Protein AF-A0A2E6EMQ5-F1 (afdb_monomer_lite)

Foldseek 3Di:
DDALDPLADRVLLVQLLVCLQVVHAPVSLLVQLPPDVNSVSSNQSSLVDPSNLVRLVVLCVVVVHDSPDGSSVSSCVVNVVVVVVPPPQEADQDFQWDQDPPPRDGGHGDPDSDHDQAHLEQRKGFPQDDNHHPPSNDPQRAIWHWADWDDDPNWIKTWTAGPRPRDIDIDTDDPSRPDDSVNSPPVDDDD

Structure (mmCIF, N/CA/C/O backbone):
data_AF-A0A2E6EMQ5-F1
#
_entry.id   AF-A0A2E6EMQ5-F1
#
loop_
_atom_site.group_PDB
_atom_site.id
_atom_site.type_symbol
_atom_site.label_atom_id
_atom_site.label_alt_id
_atom_site.label_comp_id
_atom_site.label_asym_id
_atom_site.label_entity_id
_atom_site.label_seq_id
_atom_site.pdbx_PDB_ins_code
_atom_site.Cartn_x
_atom_site.Cartn_y
_atom_site.Cartn_z
_atom_site.occupancy
_atom_site.B_iso_or_equiv
_atom_site.auth_seq_id
_atom_site.auth_comp_id
_atom_site.auth_asym_id
_atom_site.auth_atom_id
_atom_site.pdbx_PDB_model_num
ATOM 1 N N . MET A 1 1 ? -13.736 10.103 37.008 1.00 53.88 1 MET A N 1
ATOM 2 C CA . MET A 1 1 ? -13.686 9.095 35.928 1.00 53.88 1 MET A CA 1
ATOM 3 C C . MET A 1 1 ? -12.462 9.372 35.078 1.00 53.88 1 MET A C 1
ATOM 5 O O . MET A 1 1 ? -12.273 10.517 34.684 1.00 53.88 1 MET A O 1
ATOM 9 N N . SER A 1 2 ? -11.605 8.376 34.862 1.00 61.91 2 SER A N 1
ATOM 10 C CA . SER A 1 2 ? -10.441 8.512 33.983 1.00 61.91 2 SER A CA 1
ATOM 11 C C . SER A 1 2 ? -10.922 8.826 32.564 1.00 61.91 2 SER A C 1
ATOM 13 O O . SER A 1 2 ? -11.787 8.126 32.044 1.00 61.91 2 SER A O 1
ATOM 15 N N . GLY A 1 3 ? -10.422 9.909 31.965 1.00 72.12 3 GLY A N 1
ATOM 16 C CA . GLY A 1 3 ? -10.746 10.272 30.583 1.00 72.12 3 GLY A CA 1
ATOM 17 C C . GLY A 1 3 ? -10.234 9.235 29.569 1.00 72.12 3 GLY A C 1
ATOM 18 O O . GLY A 1 3 ? -9.524 8.301 29.944 1.00 72.12 3 GLY A O 1
ATOM 19 N N . PRO A 1 4 ? -10.513 9.416 28.269 1.00 81.38 4 PRO A N 1
ATOM 20 C CA . PRO A 1 4 ? -10.311 8.391 27.236 1.00 81.38 4 PRO A CA 1
ATOM 21 C C . PRO A 1 4 ? -8.846 8.034 26.910 1.00 81.38 4 PRO A C 1
ATOM 23 O O . PRO A 1 4 ? -8.584 7.246 26.003 1.00 81.38 4 PRO A O 1
ATOM 26 N N . GLY A 1 5 ? -7.874 8.603 27.627 1.00 83.00 5 GLY A N 1
ATOM 27 C CA . GLY A 1 5 ? -6.448 8.399 27.382 1.00 83.00 5 GLY A CA 1
ATOM 28 C C . GLY A 1 5 ? -5.912 9.170 26.168 1.00 83.00 5 GLY A C 1
ATOM 29 O O . GLY A 1 5 ? -6.617 9.921 25.493 1.00 83.00 5 GLY A O 1
ATOM 30 N N . LYS A 1 6 ? -4.609 9.023 25.895 1.00 81.81 6 LYS A N 1
ATOM 31 C CA . LYS A 1 6 ? -3.931 9.759 24.815 1.00 81.81 6 LYS A CA 1
ATOM 32 C C . LYS A 1 6 ? -4.369 9.272 23.427 1.00 81.81 6 LYS A C 1
ATOM 34 O O . LYS A 1 6 ? -4.248 8.094 23.093 1.00 81.81 6 LYS A O 1
ATOM 39 N N . GLY A 1 7 ? -4.769 10.216 22.573 1.00 83.69 7 GLY A N 1
ATOM 40 C CA . GLY A 1 7 ? -5.082 9.965 21.160 1.00 83.69 7 GLY A CA 1
ATOM 41 C C . GLY A 1 7 ? -6.460 9.348 20.904 1.00 83.69 7 GLY A C 1
ATOM 42 O O . GLY A 1 7 ? -6.685 8.824 19.814 1.00 83.69 7 GLY A O 1
ATOM 43 N N . ALA A 1 8 ? -7.346 9.385 21.896 1.00 90.44 8 ALA A N 1
ATOM 44 C CA . ALA A 1 8 ? -8.758 9.069 21.755 1.00 90.44 8 ALA A CA 1
ATOM 45 C C . ALA A 1 8 ? -9.577 10.360 21.590 1.00 90.44 8 ALA A C 1
ATOM 47 O O . ALA A 1 8 ? -9.211 11.399 22.138 1.00 90.44 8 ALA A O 1
ATOM 48 N N . ASP A 1 9 ? -10.663 10.297 20.820 1.00 93.81 9 ASP A N 1
ATOM 49 C CA . ASP A 1 9 ? -11.567 11.432 20.602 1.00 93.81 9 ASP A CA 1
ATOM 50 C C . ASP A 1 9 ? -12.492 11.634 21.823 1.00 93.81 9 ASP A C 1
ATOM 52 O O . ASP A 1 9 ? -13.312 10.755 22.111 1.00 93.81 9 ASP A O 1
ATOM 56 N N . PRO A 1 10 ? -12.410 12.775 22.540 1.00 93.69 10 PRO A N 1
ATOM 57 C CA . PRO A 1 10 ? -13.256 13.036 23.702 1.00 93.69 10 PRO A CA 1
ATOM 58 C C . PRO A 1 10 ? -14.755 13.025 23.395 1.00 93.69 10 PRO A C 1
ATOM 60 O O . PRO A 1 10 ? -15.534 12.550 24.218 1.00 93.69 10 PRO A O 1
ATOM 63 N N . LYS A 1 11 ? -15.176 13.504 22.216 1.00 94.12 11 LYS A N 1
ATOM 64 C CA . LYS A 1 11 ? -16.599 13.532 21.841 1.00 94.12 11 LYS A CA 1
ATOM 65 C C . LYS A 1 11 ? -17.127 12.120 21.619 1.00 94.12 11 LYS A C 1
ATOM 67 O O . LYS A 1 11 ? -18.192 11.775 22.125 1.00 94.12 11 LYS A O 1
ATOM 72 N N . ALA A 1 12 ? -16.355 11.294 20.913 1.00 94.06 12 ALA A N 1
ATOM 73 C CA . ALA A 1 12 ? -16.700 9.893 20.691 1.00 94.06 12 ALA A CA 1
ATOM 74 C C . ALA A 1 12 ? -16.731 9.091 22.003 1.00 94.06 12 ALA A C 1
ATOM 76 O O . ALA A 1 12 ? -17.558 8.195 22.151 1.00 94.06 12 ALA A O 1
ATOM 77 N N . PHE A 1 13 ? -15.870 9.428 22.969 1.00 95.81 13 PHE A N 1
ATOM 78 C CA . PHE A 1 13 ? -15.860 8.780 24.282 1.00 95.81 13 PHE A CA 1
ATOM 79 C C . PHE A 1 13 ? -17.135 9.080 25.066 1.00 95.81 13 PHE A C 1
ATOM 81 O O . PHE A 1 13 ? -17.783 8.153 25.543 1.00 95.81 13 PHE A O 1
ATOM 88 N N . THR A 1 14 ? -17.528 10.355 25.147 1.00 95.94 14 THR A N 1
ATOM 89 C CA . THR A 1 14 ? -18.778 10.754 25.808 1.00 95.94 14 THR A CA 1
ATOM 90 C C . THR A 1 14 ? -19.989 10.104 25.143 1.00 95.94 14 THR A C 1
ATOM 92 O O . THR A 1 14 ? -20.837 9.551 25.833 1.00 95.94 14 THR A O 1
ATOM 95 N N . ALA A 1 15 ? -20.045 10.094 23.807 1.00 95.81 15 ALA A N 1
ATOM 96 C CA . ALA A 1 15 ? -21.125 9.431 23.079 1.00 95.81 15 ALA A CA 1
ATOM 97 C C . ALA A 1 15 ? -21.196 7.923 23.382 1.00 95.81 15 ALA A C 1
ATOM 99 O O . ALA A 1 15 ? -22.283 7.385 23.574 1.00 95.81 15 ALA A O 1
ATOM 100 N N . ALA A 1 16 ? -20.046 7.246 23.469 1.00 95.75 16 ALA A N 1
ATOM 101 C CA . ALA A 1 16 ? -19.990 5.823 23.792 1.00 95.75 16 ALA A CA 1
ATOM 102 C C . ALA A 1 16 ? -20.398 5.527 25.244 1.00 95.75 16 ALA A C 1
ATOM 104 O O . ALA A 1 16 ? -21.069 4.528 25.486 1.00 95.75 16 ALA A O 1
ATOM 105 N N . LEU A 1 17 ? -20.035 6.388 26.202 1.00 95.69 17 LEU A N 1
ATOM 106 C CA . LEU A 1 17 ? -20.491 6.261 27.589 1.00 95.69 17 LEU A CA 1
ATOM 107 C C . LEU A 1 17 ? -22.006 6.421 27.708 1.00 95.69 17 LEU A C 1
ATOM 109 O O . LEU A 1 17 ? -22.639 5.590 28.351 1.00 95.69 17 LEU A O 1
ATOM 113 N N . ASN A 1 18 ? -22.581 7.433 27.056 1.00 95.81 18 ASN A N 1
ATOM 114 C CA . ASN A 1 18 ? -24.027 7.647 27.069 1.00 95.81 18 ASN A CA 1
ATOM 115 C C . ASN A 1 18 ? -24.759 6.443 26.463 1.00 95.81 18 ASN A C 1
ATOM 117 O O . ASN A 1 18 ? -25.673 5.910 27.079 1.00 95.81 18 ASN A O 1
ATOM 121 N N . ALA A 1 19 ? -24.287 5.943 25.316 1.00 95.00 19 ALA A N 1
ATOM 122 C CA . ALA A 1 19 ? -24.847 4.752 24.683 1.00 95.00 19 ALA A CA 1
ATOM 123 C C . ALA A 1 19 ? -24.827 3.528 25.619 1.00 95.00 19 ALA A C 1
ATOM 125 O O . ALA A 1 19 ? -25.816 2.807 25.715 1.00 95.00 19 ALA A O 1
ATOM 126 N N . LEU A 1 20 ? -23.727 3.314 26.348 1.00 94.56 20 LEU A N 1
ATOM 127 C CA . LEU A 1 20 ? -23.611 2.236 27.336 1.00 94.56 20 LEU A CA 1
ATOM 128 C C . LEU A 1 20 ? -24.571 2.415 28.520 1.00 94.56 20 LEU A C 1
ATOM 130 O O . LEU A 1 20 ? -25.208 1.454 28.942 1.00 94.56 20 LEU A O 1
ATOM 134 N N . GLN A 1 21 ? -24.694 3.635 29.044 1.00 93.44 21 GLN A N 1
ATOM 135 C CA . GLN A 1 21 ? -25.594 3.958 30.157 1.00 93.44 21 GLN A CA 1
ATOM 136 C C . GLN A 1 21 ? -27.072 3.813 29.777 1.00 93.44 21 GLN A C 1
ATOM 138 O O . GLN A 1 21 ? -27.881 3.401 30.602 1.00 93.44 21 GLN A O 1
ATOM 143 N N . GLU A 1 22 ? -27.411 4.110 28.524 1.00 93.94 22 GLU A N 1
ATOM 144 C CA . GLU A 1 22 ? -28.744 3.927 27.943 1.00 93.94 22 GLU A CA 1
ATOM 145 C C . GLU A 1 22 ? -29.036 2.465 27.553 1.00 93.94 22 GLU A C 1
ATOM 147 O O . GLU A 1 22 ? -30.120 2.165 27.056 1.00 93.94 22 GLU A O 1
ATOM 152 N N . GLY A 1 23 ? -28.086 1.543 27.754 1.00 88.25 23 GLY A N 1
ATOM 153 C CA . GLY A 1 23 ? -28.251 0.129 27.414 1.00 88.25 23 GLY A CA 1
ATOM 154 C C . GLY A 1 23 ? -28.257 -0.153 25.909 1.00 88.25 23 GLY A C 1
ATOM 155 O O . GLY A 1 23 ? -28.778 -1.181 25.475 1.00 88.25 23 GLY A O 1
ATOM 156 N N . GLN A 1 24 ? -27.690 0.740 25.093 1.00 89.25 24 GLN A N 1
ATOM 157 C CA . GLN A 1 24 ? -27.562 0.510 23.658 1.00 89.25 24 GLN A CA 1
ATOM 158 C C . GLN A 1 24 ? -26.615 -0.667 23.375 1.00 89.25 24 GLN A C 1
ATOM 160 O O . GLN A 1 24 ? -25.592 -0.859 24.035 1.00 89.25 24 GLN A O 1
ATOM 165 N N . GLY A 1 25 ? -26.961 -1.463 22.363 1.00 86.75 25 GLY A N 1
ATOM 166 C CA . GLY A 1 25 ? -26.233 -2.681 22.017 1.00 86.75 25 GLY A CA 1
ATOM 167 C C . GLY A 1 25 ? -24.902 -2.454 21.287 1.00 86.75 25 GLY A C 1
ATOM 168 O O . GLY A 1 25 ? -24.504 -1.338 20.947 1.00 86.75 25 GLY A O 1
ATOM 169 N N . LEU A 1 26 ? -24.230 -3.568 20.979 1.00 87.81 26 LEU A N 1
ATOM 170 C CA . LEU A 1 26 ? -22.932 -3.607 20.295 1.00 87.81 26 LEU A CA 1
ATOM 171 C C . LEU A 1 26 ? -22.915 -2.827 18.970 1.00 87.81 26 LEU A C 1
ATOM 173 O O . LEU A 1 26 ? -21.921 -2.176 18.660 1.00 87.81 26 LEU A O 1
ATOM 177 N N . GLU A 1 27 ? -23.997 -2.867 18.193 1.00 90.06 27 GLU A N 1
ATOM 178 C CA . GLU A 1 27 ? -24.065 -2.202 16.888 1.00 90.06 27 GLU A CA 1
ATOM 179 C C . GLU A 1 27 ? -23.912 -0.676 16.991 1.00 90.06 27 GLU A C 1
ATOM 181 O O . GLU A 1 27 ? -23.134 -0.085 16.235 1.00 90.06 27 GLU A O 1
ATOM 186 N N . SER A 1 28 ? -24.560 -0.041 17.974 1.00 91.75 28 SER A N 1
ATOM 187 C CA . SER A 1 28 ? -24.404 1.394 18.240 1.00 91.75 28 SER A CA 1
ATOM 188 C C . SER A 1 28 ? -22.950 1.749 18.550 1.00 91.75 28 SER A C 1
ATOM 190 O O . SER A 1 28 ? -22.402 2.700 17.985 1.00 91.75 28 SER A O 1
ATOM 192 N N . LEU A 1 29 ? -22.274 0.940 19.372 1.00 92.56 29 LEU A N 1
ATOM 193 C CA . LEU A 1 29 ? -20.854 1.146 19.665 1.00 92.56 29 LEU A CA 1
ATOM 194 C C . LEU A 1 29 ? -19.962 0.921 18.445 1.00 92.56 29 LEU A C 1
ATOM 196 O O . LEU A 1 29 ? -19.015 1.678 18.227 1.00 92.56 29 LEU A O 1
ATOM 200 N N . LEU A 1 30 ? -20.259 -0.083 17.619 1.00 91.19 30 LEU A N 1
ATOM 201 C CA . LEU A 1 30 ? -19.528 -0.314 16.377 1.00 91.19 30 LEU A CA 1
ATOM 202 C C . LEU A 1 30 ? -19.648 0.887 15.434 1.00 91.19 30 LEU A C 1
ATOM 204 O O . LEU A 1 30 ? -18.650 1.268 14.823 1.00 91.19 30 LEU A O 1
ATOM 208 N N . ASN A 1 31 ? -20.820 1.519 15.353 1.00 92.44 31 ASN A N 1
ATOM 209 C CA . ASN A 1 31 ? -21.016 2.736 14.567 1.00 92.44 31 ASN A CA 1
ATOM 210 C C . ASN A 1 31 ? -20.199 3.915 15.112 1.00 92.44 31 ASN A C 1
ATOM 212 O O . ASN A 1 31 ? -19.540 4.600 14.329 1.00 92.44 31 ASN A O 1
ATOM 216 N N . LEU A 1 32 ? -20.135 4.093 16.434 1.00 93.25 32 LEU A N 1
ATOM 217 C CA . LEU A 1 32 ? -19.287 5.113 17.067 1.00 93.25 32 LEU A CA 1
ATOM 218 C C . LEU A 1 32 ? -17.783 4.861 16.847 1.00 93.25 32 LEU A C 1
ATOM 220 O O . LEU A 1 32 ? -17.014 5.806 16.691 1.00 93.25 32 LEU A O 1
ATOM 224 N N . ALA A 1 33 ? -17.353 3.600 16.765 1.00 92.19 33 ALA A N 1
ATOM 225 C CA . ALA A 1 33 ? -15.949 3.222 16.576 1.00 92.19 33 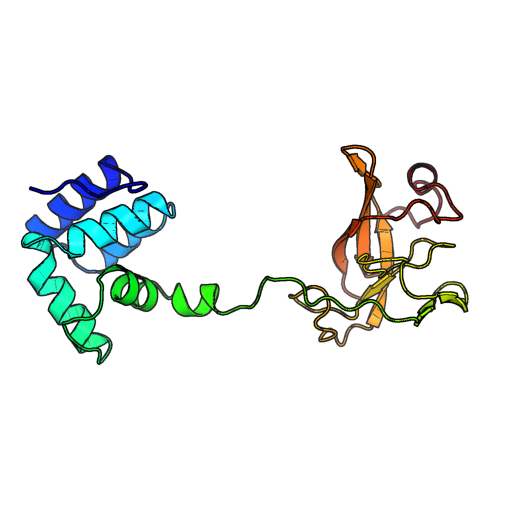ALA A CA 1
ATOM 226 C C . ALA A 1 33 ? -15.459 3.285 15.111 1.00 92.19 33 ALA A C 1
ATOM 228 O O . ALA A 1 33 ? -14.253 3.163 14.838 1.00 92.19 33 ALA A O 1
ATOM 229 N N . ARG A 1 34 ? -16.375 3.419 14.141 1.00 89.25 34 ARG A N 1
ATOM 230 C CA . ARG A 1 34 ? -16.076 3.360 12.699 1.00 89.25 34 ARG A CA 1
ATOM 231 C C . ARG A 1 34 ? -15.294 4.559 12.143 1.00 89.25 34 ARG A C 1
ATOM 233 O O . ARG A 1 34 ? -14.320 4.295 11.436 1.00 89.25 34 ARG A O 1
ATOM 240 N N . PRO A 1 35 ? -15.636 5.826 12.441 1.00 90.38 35 PRO A N 1
ATOM 241 C CA . PRO A 1 35 ? -15.156 6.973 11.665 1.00 90.38 35 PRO A CA 1
ATOM 242 C C . PRO A 1 35 ? -13.637 7.166 11.643 1.00 90.38 35 PRO A C 1
ATOM 244 O O . PRO A 1 35 ? -13.092 7.666 10.664 1.00 90.38 35 PRO A O 1
ATOM 247 N N . SER A 1 36 ? -12.928 6.797 12.714 1.00 90.25 36 SER A N 1
ATOM 248 C CA . SER A 1 36 ? -11.478 7.000 12.795 1.00 90.25 36 SER A CA 1
ATOM 249 C C . SER A 1 36 ? -10.801 6.093 13.824 1.00 90.25 36 SER A C 1
ATOM 251 O O . SER A 1 36 ? -11.447 5.473 14.672 1.00 90.25 36 SER A O 1
ATOM 253 N N . LYS A 1 37 ? -9.461 6.052 13.796 1.00 90.25 37 LYS A N 1
ATOM 254 C CA . LYS A 1 37 ? -8.652 5.385 14.832 1.00 90.25 37 LYS A CA 1
ATOM 255 C C . LYS A 1 37 ? -8.832 6.029 16.214 1.00 90.25 37 LYS A C 1
ATOM 257 O O . LYS A 1 37 ? -8.792 5.318 17.214 1.00 90.25 37 LYS A O 1
ATOM 262 N N . ALA A 1 38 ? -9.033 7.347 16.273 1.00 92.56 38 ALA A N 1
ATOM 263 C CA . ALA A 1 38 ? -9.265 8.065 17.527 1.00 92.56 38 ALA A CA 1
ATOM 264 C C . ALA A 1 38 ? -10.653 7.756 18.110 1.00 92.56 38 ALA A C 1
ATOM 266 O O . ALA A 1 38 ? -10.764 7.532 19.314 1.00 92.56 38 ALA A O 1
ATOM 267 N N . ALA A 1 39 ? -11.678 7.654 17.257 1.00 93.62 39 ALA A N 1
ATOM 268 C CA . ALA A 1 39 ? -13.021 7.234 17.651 1.00 93.62 39 ALA A CA 1
ATOM 269 C C . ALA A 1 39 ? -13.029 5.776 18.139 1.00 93.62 39 ALA A C 1
ATOM 271 O O . ALA A 1 39 ? -13.561 5.483 19.202 1.00 93.62 39 ALA A O 1
ATOM 272 N N . PHE A 1 40 ? -12.325 4.877 17.441 1.00 94.25 40 PHE A N 1
ATOM 273 C CA . PHE A 1 40 ? -12.155 3.490 17.884 1.00 94.25 40 PHE A CA 1
ATOM 274 C C . PHE A 1 40 ? -11.543 3.387 19.288 1.00 94.25 40 PHE A C 1
ATOM 276 O O . PHE A 1 40 ? -12.047 2.648 20.131 1.00 94.25 40 PHE A O 1
ATOM 283 N N . ARG A 1 41 ? -10.462 4.135 19.549 1.00 94.38 41 ARG A N 1
ATOM 284 C CA . ARG A 1 41 ? -9.811 4.166 20.869 1.00 94.38 41 ARG A CA 1
ATOM 285 C C . ARG A 1 41 ? -10.731 4.719 21.948 1.00 94.38 41 ARG A C 1
ATOM 287 O O . ARG A 1 41 ? -10.750 4.188 23.050 1.00 94.38 41 ARG A O 1
ATOM 294 N N . ALA A 1 42 ? -11.507 5.747 21.619 1.00 96.06 42 ALA A N 1
ATOM 295 C CA . ALA A 1 42 ? -12.494 6.312 22.524 1.00 96.06 42 ALA A CA 1
ATOM 296 C C . ALA A 1 42 ? -13.589 5.298 22.889 1.00 96.06 42 ALA A C 1
ATOM 298 O O . ALA A 1 42 ? -13.845 5.085 24.069 1.00 96.06 42 ALA A O 1
ATOM 299 N N . THR A 1 43 ? -14.177 4.601 21.914 1.00 95.69 43 THR A N 1
ATOM 300 C CA . THR A 1 43 ? -15.178 3.558 22.185 1.00 95.69 43 THR A CA 1
ATOM 301 C C . THR A 1 43 ? -14.595 2.402 23.001 1.00 95.69 43 THR A C 1
ATOM 303 O O . THR A 1 43 ? -15.234 1.927 23.936 1.00 95.69 43 THR A O 1
ATOM 306 N N . ALA A 1 44 ? -13.365 1.974 22.699 1.00 95.19 44 ALA A N 1
ATOM 307 C CA . ALA A 1 44 ? -12.683 0.951 23.486 1.00 95.19 44 ALA A CA 1
ATOM 308 C C . ALA A 1 44 ? -12.439 1.408 24.934 1.00 95.19 44 ALA A C 1
ATOM 310 O O . ALA A 1 44 ? -12.688 0.643 25.857 1.00 95.19 44 ALA A O 1
ATOM 311 N N . ALA A 1 45 ? -12.024 2.659 25.150 1.00 95.69 45 ALA A N 1
ATOM 312 C CA . ALA A 1 45 ? -11.866 3.214 26.492 1.00 95.69 45 ALA A CA 1
ATOM 313 C C . ALA A 1 45 ? -13.204 3.296 27.249 1.00 95.69 45 ALA A C 1
ATOM 315 O O . ALA A 1 45 ? -13.241 3.049 28.451 1.00 95.69 45 ALA A O 1
ATOM 316 N N . ALA A 1 46 ? -14.310 3.607 26.566 1.00 95.50 46 ALA A N 1
ATOM 317 C CA . ALA A 1 46 ? -15.638 3.611 27.181 1.00 95.50 46 ALA A CA 1
ATOM 318 C C . ALA A 1 46 ? -16.076 2.195 27.602 1.00 95.50 46 ALA A C 1
ATOM 320 O O . ALA A 1 46 ? -16.629 2.025 28.687 1.00 95.50 46 ALA A O 1
ATOM 321 N N . LEU A 1 47 ? -15.756 1.170 26.806 1.00 94.69 47 LEU A N 1
ATOM 322 C CA . LEU A 1 47 ? -15.991 -0.241 27.149 1.00 94.69 47 LEU A CA 1
ATOM 323 C C . LEU A 1 47 ? -15.169 -0.735 28.353 1.00 94.69 47 LEU A C 1
ATOM 325 O O . LEU A 1 47 ? -15.569 -1.689 29.014 1.00 94.69 47 LEU A O 1
ATOM 329 N N . GLU A 1 48 ? -14.031 -0.104 28.647 1.00 94.38 48 GLU A N 1
ATOM 330 C CA . GLU A 1 48 ? -13.232 -0.377 29.853 1.00 94.38 48 GLU A CA 1
ATOM 331 C C . GLU A 1 48 ? -13.835 0.269 31.118 1.00 94.38 48 GLU A C 1
ATOM 333 O O . GLU A 1 48 ? -13.398 -0.024 32.230 1.00 94.38 48 GLU A O 1
ATOM 338 N N . SER A 1 49 ? -14.830 1.151 30.977 1.00 93.12 49 SER A N 1
ATOM 339 C CA . SER A 1 49 ? -15.499 1.790 32.114 1.00 93.12 49 SER A CA 1
ATOM 340 C C . SER A 1 49 ? -16.504 0.850 32.801 1.00 93.12 49 SER A C 1
ATOM 342 O O . SER A 1 49 ? -16.960 -0.118 32.189 1.00 93.12 49 SER A O 1
ATOM 344 N N . PRO A 1 50 ? -16.946 1.161 34.037 1.00 94.12 50 PRO A N 1
ATOM 345 C CA . PRO A 1 50 ? -18.013 0.409 34.700 1.00 94.12 50 PRO A CA 1
ATOM 346 C C . PRO A 1 50 ? -19.305 0.305 33.875 1.00 94.12 50 PRO A C 1
ATOM 348 O O . PRO A 1 50 ? -19.941 -0.743 33.887 1.00 94.12 50 PRO A O 1
ATOM 351 N N . ALA A 1 51 ? -19.656 1.343 33.103 1.00 93.06 51 ALA A N 1
ATOM 352 C CA . ALA A 1 51 ? -20.823 1.318 32.216 1.00 93.06 51 ALA A CA 1
ATOM 353 C C . ALA A 1 51 ? -20.680 0.286 31.079 1.00 93.06 51 ALA A C 1
ATOM 355 O O . ALA A 1 51 ? -21.672 -0.230 30.578 1.00 93.06 51 ALA A O 1
ATOM 356 N N . GLY A 1 52 ? -19.446 -0.038 30.681 1.00 92.56 52 GLY A N 1
ATOM 357 C CA . GLY A 1 52 ? -19.141 -1.008 29.630 1.00 92.56 52 GLY A CA 1
ATOM 358 C C . GLY A 1 52 ? -18.963 -2.447 30.107 1.00 92.56 52 GLY A C 1
ATOM 359 O O . GLY A 1 52 ? -18.895 -3.347 29.270 1.00 92.56 52 GLY A O 1
ATOM 360 N N . ALA A 1 53 ? -18.894 -2.686 31.421 1.00 92.62 53 ALA A N 1
ATOM 361 C CA . ALA A 1 53 ? -18.480 -3.970 31.986 1.00 92.62 53 ALA A CA 1
ATOM 362 C C . ALA A 1 53 ? -19.369 -5.140 31.534 1.00 92.62 53 ALA A C 1
ATOM 364 O O . ALA A 1 53 ? -18.853 -6.166 31.095 1.00 92.62 53 ALA A O 1
ATOM 365 N N . GLN A 1 54 ? -20.695 -4.968 31.567 1.00 92.69 54 GLN A N 1
ATOM 366 C CA . GLN A 1 54 ? -21.638 -6.011 31.155 1.00 92.69 54 GLN A CA 1
ATOM 367 C C . GLN A 1 54 ? -21.475 -6.371 29.674 1.00 92.69 54 GLN A C 1
ATOM 369 O O . GLN A 1 54 ? -21.323 -7.545 29.336 1.00 92.69 54 GLN A O 1
ATOM 374 N N . LEU A 1 55 ? -21.468 -5.367 28.791 1.00 92.12 55 LEU A N 1
ATOM 375 C CA . LEU A 1 55 ? -21.335 -5.587 27.351 1.00 92.12 55 LEU A CA 1
ATOM 376 C C . LEU A 1 55 ? -19.969 -6.182 26.996 1.00 92.12 55 LEU A C 1
ATOM 378 O O . LEU A 1 55 ? -19.868 -7.018 26.102 1.00 92.12 55 LEU A O 1
ATOM 382 N N . ARG A 1 56 ? -18.911 -5.793 27.711 1.00 94.38 56 ARG A N 1
ATOM 383 C CA . ARG A 1 56 ? -17.581 -6.377 27.538 1.00 94.38 56 ARG A CA 1
ATOM 384 C C . ARG A 1 56 ? -17.566 -7.867 27.874 1.00 94.38 56 ARG A C 1
ATOM 386 O O . ARG A 1 56 ? -17.017 -8.636 27.089 1.00 94.38 56 ARG A O 1
ATOM 393 N N . THR A 1 57 ? -18.153 -8.267 29.003 1.00 93.94 57 THR A N 1
ATOM 394 C CA . THR A 1 57 ? -18.256 -9.682 29.392 1.00 93.94 57 THR A CA 1
ATOM 395 C C . THR A 1 57 ? -19.054 -10.466 28.357 1.00 93.94 57 THR A C 1
ATOM 397 O O . THR A 1 57 ? -18.549 -11.452 27.828 1.00 93.94 57 THR A O 1
ATOM 400 N N . GLN A 1 58 ? -20.227 -9.956 27.962 1.00 93.00 58 GLN A N 1
ATOM 401 C CA . GLN A 1 58 ? -21.044 -10.559 26.903 1.00 93.00 58 GLN A CA 1
ATOM 402 C C . GLN A 1 58 ? -20.260 -10.731 25.596 1.00 93.00 58 GLN A C 1
ATOM 404 O O . GLN A 1 58 ? -20.355 -11.767 24.945 1.00 93.00 58 GLN A O 1
ATOM 409 N N . LEU A 1 59 ? -19.457 -9.734 25.215 1.00 92.31 59 LEU A N 1
ATOM 410 C CA . LEU A 1 59 ? -18.659 -9.783 23.996 1.00 92.31 59 LEU A CA 1
ATOM 411 C C . LEU A 1 59 ? -17.497 -10.782 24.092 1.00 92.31 59 LEU A C 1
ATOM 413 O O . LEU A 1 59 ? -17.182 -11.451 23.109 1.00 92.31 59 LEU A O 1
ATOM 417 N N . ALA A 1 60 ? -16.854 -10.890 25.256 1.00 94.44 60 ALA A N 1
ATOM 418 C CA . ALA A 1 60 ? -15.823 -11.894 25.500 1.00 94.44 60 ALA A CA 1
ATOM 419 C C . ALA A 1 60 ? -16.401 -13.314 25.417 1.00 94.44 60 ALA A C 1
ATOM 421 O O . ALA A 1 60 ? -15.809 -14.157 24.744 1.00 94.44 60 ALA A O 1
ATOM 422 N N . ASP A 1 61 ? -17.582 -13.543 25.997 1.00 94.12 61 ASP A N 1
ATOM 423 C CA . ASP A 1 61 ? -18.289 -14.826 25.934 1.00 94.12 61 ASP A CA 1
ATOM 424 C C . ASP A 1 61 ? -18.687 -15.184 24.497 1.00 94.12 61 ASP A C 1
ATOM 426 O O . ASP A 1 61 ? -18.388 -16.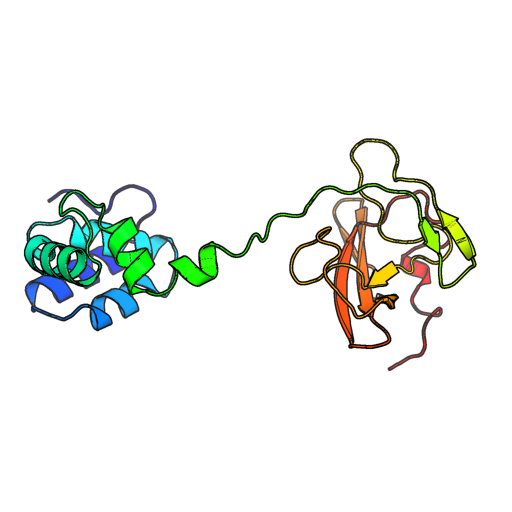280 24.022 1.00 94.12 61 ASP A O 1
ATOM 430 N N . GLN A 1 62 ? -19.288 -14.239 23.763 1.00 91.25 62 GLN A N 1
ATOM 431 C CA . GLN A 1 62 ? -19.665 -14.423 22.355 1.00 91.25 62 GLN A CA 1
ATOM 432 C C . GLN A 1 62 ? -18.469 -14.778 21.464 1.00 91.25 62 GLN A C 1
ATOM 434 O O . GLN A 1 62 ? -18.599 -15.579 20.540 1.00 91.25 62 GLN A O 1
ATOM 439 N N . LEU A 1 63 ? -17.302 -14.189 21.737 1.00 91.31 63 LEU A N 1
ATOM 440 C CA . LEU A 1 63 ? -16.063 -14.444 21.000 1.00 91.31 63 LEU A CA 1
ATOM 441 C C . LEU A 1 63 ? -15.255 -15.624 21.559 1.00 91.31 63 LEU A C 1
ATOM 443 O O . LEU A 1 63 ? -14.188 -15.914 21.018 1.00 91.31 63 LEU A O 1
ATOM 447 N N . GLN A 1 64 ? -15.734 -16.289 22.617 1.00 94.44 64 GLN A N 1
ATOM 448 C CA . GLN A 1 64 ? -15.045 -17.383 23.310 1.00 94.44 64 GLN A CA 1
ATOM 449 C C . GLN A 1 64 ? -13.626 -16.995 23.772 1.00 94.44 64 GLN A C 1
ATOM 451 O O . GLN A 1 64 ? -12.652 -17.723 23.577 1.00 94.44 64 GLN A O 1
ATOM 456 N N . LEU A 1 65 ? -13.489 -15.807 24.368 1.00 93.38 65 LEU A N 1
ATOM 457 C CA . LEU A 1 65 ? -12.227 -15.251 24.862 1.00 93.38 65 LEU A CA 1
ATOM 458 C C . LEU A 1 65 ? -12.262 -15.030 26.377 1.00 93.38 65 LEU A C 1
ATOM 460 O O . LEU A 1 65 ? -13.313 -14.843 26.978 1.00 93.38 65 LEU A O 1
ATOM 464 N N . SER A 1 66 ? -11.079 -14.971 26.996 1.00 94.69 66 SER A N 1
ATOM 465 C CA . SER A 1 66 ? -10.941 -14.610 28.414 1.00 94.69 66 SER A CA 1
ATOM 466 C C . SER A 1 66 ? -11.558 -13.239 28.718 1.00 94.69 66 SER A C 1
ATOM 468 O O . SER A 1 66 ? -11.339 -12.287 27.963 1.00 94.69 66 SER A O 1
ATOM 470 N N . HIS A 1 67 ? -12.214 -13.088 29.873 1.00 92.81 67 HIS A N 1
ATOM 471 C CA . HIS A 1 67 ? -12.744 -11.800 30.358 1.00 92.81 67 HIS A CA 1
ATOM 472 C C . HIS A 1 67 ? -11.649 -10.764 30.649 1.00 92.81 67 HIS A C 1
ATOM 474 O O . HIS A 1 67 ? -11.912 -9.564 30.651 1.00 92.81 67 HIS A O 1
ATOM 480 N N . SER A 1 68 ? -10.396 -11.205 30.806 1.00 92.31 68 SER A N 1
ATOM 481 C CA . SER A 1 68 ? -9.228 -10.316 30.888 1.00 92.31 68 SER A CA 1
ATOM 482 C C . SER A 1 68 ? -8.809 -9.715 29.537 1.00 92.31 68 SER A C 1
ATOM 484 O O . SER A 1 68 ? -7.912 -8.873 29.483 1.00 92.31 68 SER A O 1
ATOM 486 N N . THR A 1 69 ? -9.440 -10.120 28.429 1.00 93.94 69 THR A N 1
ATOM 487 C CA . THR A 1 69 ? -9.157 -9.577 27.094 1.00 93.94 69 THR A CA 1
ATOM 488 C C . THR A 1 69 ? -9.472 -8.084 27.041 1.00 93.94 69 THR A C 1
ATOM 490 O O . THR A 1 69 ? -10.527 -7.650 27.502 1.00 93.94 69 THR A O 1
ATOM 493 N N . SER A 1 70 ? -8.576 -7.284 26.454 1.00 94.38 70 SER A N 1
ATOM 494 C CA . SER A 1 70 ? -8.779 -5.837 26.323 1.00 94.38 70 SER A CA 1
ATOM 495 C C . SER A 1 70 ? -9.982 -5.491 25.442 1.00 94.38 70 SER A C 1
ATOM 497 O O . SER A 1 70 ? -10.228 -6.141 24.418 1.00 94.38 70 SER A O 1
ATOM 499 N N . ALA A 1 71 ? -10.692 -4.416 25.787 1.00 93.69 71 ALA A N 1
ATOM 500 C CA . ALA A 1 71 ? -11.819 -3.918 25.008 1.00 93.69 71 ALA A CA 1
ATOM 501 C C . ALA A 1 71 ? -11.419 -3.584 23.564 1.00 93.69 71 ALA A C 1
ATOM 503 O O . ALA A 1 71 ? -12.185 -3.842 22.640 1.00 93.69 71 ALA A O 1
ATOM 504 N N . GLU A 1 72 ? -10.192 -3.096 23.333 1.00 92.19 72 GLU A N 1
ATOM 505 C CA . GLU A 1 72 ? -9.677 -2.883 21.974 1.00 92.19 72 GLU A CA 1
ATOM 506 C C . GLU A 1 72 ? -9.646 -4.176 21.147 1.00 92.19 72 GLU A C 1
ATOM 508 O O . GLU A 1 72 ? -9.981 -4.155 19.961 1.00 92.19 72 GLU A O 1
ATOM 513 N N . LYS A 1 73 ? -9.223 -5.303 21.736 1.00 91.62 73 LYS A N 1
ATOM 514 C CA . LYS A 1 73 ? -9.150 -6.584 21.020 1.00 91.62 73 LYS A CA 1
ATOM 515 C C . LYS A 1 73 ? -10.549 -7.130 20.746 1.00 91.62 73 LYS A C 1
ATOM 517 O O . LYS A 1 73 ? -10.812 -7.532 19.613 1.00 91.62 73 LYS A O 1
ATOM 522 N N . LEU A 1 74 ? -11.438 -7.078 21.737 1.00 93.19 74 LEU A N 1
ATOM 523 C CA . LEU A 1 74 ? -12.835 -7.490 21.586 1.00 93.19 74 LEU A CA 1
ATOM 524 C C . LEU A 1 74 ? -13.537 -6.669 20.494 1.00 93.19 74 LEU A C 1
ATOM 526 O O . LEU A 1 74 ? -14.070 -7.233 19.542 1.00 93.19 74 LEU A O 1
ATOM 530 N N . LEU A 1 75 ? -13.435 -5.337 20.550 1.00 91.94 75 LEU A N 1
ATOM 531 C CA . LEU A 1 75 ? -14.040 -4.427 19.573 1.00 91.94 75 LEU A CA 1
ATOM 532 C C . LEU A 1 75 ? -13.462 -4.613 18.159 1.00 91.94 75 LEU A C 1
ATOM 534 O O . LEU A 1 75 ? -14.177 -4.499 17.162 1.00 91.94 75 LEU A O 1
ATOM 538 N N . ARG A 1 76 ? -12.164 -4.924 18.032 1.00 89.25 76 ARG A N 1
ATOM 539 C CA . ARG A 1 76 ? -11.528 -5.209 16.732 1.00 89.25 76 ARG A CA 1
ATOM 540 C C . ARG A 1 76 ? -12.065 -6.486 16.086 1.00 89.25 76 ARG A C 1
ATOM 542 O O . ARG A 1 76 ? -12.260 -6.499 14.872 1.00 89.25 76 ARG A O 1
ATOM 549 N N . LEU A 1 77 ? -12.288 -7.534 16.875 1.00 88.19 77 LEU A N 1
ATOM 550 C CA . LEU A 1 77 ? -12.873 -8.789 16.397 1.00 88.19 77 LEU A CA 1
ATOM 551 C C . LEU A 1 77 ? -14.352 -8.596 16.048 1.00 88.19 77 LEU A C 1
ATOM 553 O O . LEU A 1 77 ? -14.759 -8.911 14.935 1.00 88.19 77 LEU A O 1
ATOM 557 N N . ALA A 1 78 ? -15.109 -7.960 16.944 1.00 87.75 78 ALA A N 1
ATOM 558 C CA . ALA A 1 78 ? -16.527 -7.651 16.767 1.00 87.75 78 ALA A CA 1
ATOM 559 C C . ALA A 1 78 ? -16.818 -6.790 15.528 1.00 87.75 78 ALA A C 1
ATOM 561 O O . ALA A 1 78 ? -17.832 -6.956 14.863 1.00 87.75 78 ALA A O 1
ATOM 562 N N . SER A 1 79 ? -15.915 -5.863 15.197 1.00 82.81 79 SER A N 1
ATOM 563 C CA . SER A 1 79 ? -16.056 -4.984 14.029 1.00 82.81 79 SER A CA 1
ATOM 564 C C . SER A 1 79 ? -15.705 -5.647 12.694 1.00 82.81 79 SER A C 1
ATOM 566 O O . SER A 1 79 ? -15.734 -4.967 11.670 1.00 82.81 79 SER A O 1
ATOM 568 N N . GLY A 1 80 ? -15.274 -6.916 12.683 1.00 73.44 80 GLY A N 1
ATOM 569 C CA . GLY A 1 80 ? -14.707 -7.561 11.493 1.00 73.44 80 GLY A CA 1
ATOM 570 C C . GLY A 1 80 ? -13.381 -6.938 11.026 1.00 73.44 80 GLY A C 1
ATOM 571 O O . GLY A 1 80 ? -12.787 -7.388 10.046 1.00 73.44 80 GLY A O 1
ATOM 572 N N . ARG A 1 81 ? -12.856 -5.929 11.746 1.00 60.41 81 ARG A N 1
ATOM 573 C CA . ARG A 1 81 ? -11.586 -5.253 11.428 1.00 60.41 81 ARG A CA 1
ATOM 574 C C . ARG A 1 81 ? -10.377 -6.168 11.580 1.00 60.41 81 ARG A C 1
ATOM 576 O O . ARG A 1 81 ? -9.331 -5.851 11.025 1.00 60.41 81 ARG A O 1
ATOM 583 N N . ALA A 1 82 ? -10.491 -7.279 12.308 1.00 54.06 82 ALA A N 1
ATOM 584 C CA . ALA A 1 82 ? -9.427 -8.276 12.392 1.00 54.06 82 ALA A CA 1
ATOM 585 C C . ALA A 1 82 ? -9.090 -8.886 11.019 1.00 54.06 82 ALA A C 1
ATOM 587 O O . ALA A 1 82 ? -7.914 -9.027 10.704 1.00 54.06 82 ALA A O 1
ATOM 588 N N . VAL A 1 83 ? -10.090 -9.147 10.168 1.00 51.72 83 VAL A N 1
ATOM 589 C CA . VAL A 1 83 ? -9.867 -9.711 8.824 1.00 51.72 83 VAL A CA 1
ATOM 590 C C . VAL A 1 83 ? -9.195 -8.684 7.905 1.00 51.72 83 VAL A C 1
ATOM 592 O O . VAL A 1 83 ? -8.231 -9.005 7.218 1.00 51.72 83 VAL A O 1
ATOM 595 N N . ALA A 1 84 ? -9.625 -7.419 7.957 1.00 50.50 84 ALA A N 1
ATOM 596 C CA . ALA A 1 84 ? -9.028 -6.344 7.159 1.00 50.50 84 ALA A CA 1
ATOM 597 C C . ALA A 1 84 ? -7.603 -5.958 7.612 1.00 50.50 84 ALA A C 1
ATOM 599 O O . ALA A 1 84 ? -6.781 -5.560 6.792 1.00 50.50 84 ALA A O 1
ATOM 600 N N . ALA A 1 85 ? -7.292 -6.071 8.908 1.00 52.69 85 ALA A N 1
ATOM 601 C CA . ALA A 1 85 ? -5.979 -5.718 9.453 1.00 52.69 85 ALA A CA 1
ATOM 602 C C . ALA A 1 85 ? -4.896 -6.786 9.205 1.00 52.69 85 ALA A C 1
ATOM 604 O O . ALA A 1 85 ? -3.710 -6.471 9.311 1.00 52.69 85 ALA A O 1
ATOM 605 N N . GLN A 1 86 ? -5.280 -8.031 8.896 1.00 55.84 86 GLN A N 1
ATOM 606 C CA . GLN A 1 86 ? -4.344 -9.145 8.706 1.00 55.84 86 GLN A CA 1
ATOM 607 C C . GLN A 1 86 ? -3.758 -9.226 7.285 1.00 55.84 86 GLN A C 1
ATOM 609 O O . GLN A 1 86 ? -2.769 -9.932 7.078 1.00 55.84 86 GLN A O 1
ATOM 614 N N . ALA A 1 87 ? -4.324 -8.510 6.306 1.00 57.31 87 ALA A N 1
ATOM 615 C CA . ALA A 1 87 ? -3.735 -8.413 4.975 1.00 57.31 87 ALA A CA 1
ATOM 616 C C . ALA A 1 87 ? -2.393 -7.669 5.076 1.00 57.31 87 ALA A C 1
ATOM 618 O O . ALA A 1 87 ? -2.341 -6.494 5.447 1.00 57.31 87 ALA A O 1
ATOM 619 N N . ARG A 1 88 ? -1.280 -8.356 4.787 1.00 61.03 88 ARG A N 1
ATOM 620 C CA . ARG A 1 88 ? 0.053 -7.738 4.802 1.00 61.03 88 ARG A CA 1
ATOM 621 C C . ARG A 1 88 ? 0.098 -6.637 3.745 1.00 61.03 88 ARG A C 1
ATOM 623 O O . ARG A 1 88 ? 0.291 -6.929 2.584 1.00 61.03 88 ARG A O 1
ATOM 630 N N . SER A 1 89 ? -0.004 -5.372 4.132 1.00 70.00 89 SER A N 1
ATOM 631 C CA . SER A 1 89 ? 0.155 -4.251 3.191 1.00 70.00 89 SER A CA 1
ATOM 632 C C . SER A 1 89 ? 1.615 -3.827 2.996 1.00 70.00 89 SER A C 1
ATOM 634 O O . SER A 1 89 ? 1.913 -2.995 2.140 1.00 70.00 89 SER A O 1
ATOM 636 N N . ASN A 1 90 ? 2.533 -4.334 3.826 1.00 84.19 90 ASN A N 1
ATOM 637 C CA . ASN A 1 90 ? 3.933 -3.925 3.776 1.00 84.19 90 ASN A CA 1
ATOM 638 C C . ASN A 1 90 ? 4.642 -4.531 2.555 1.00 84.19 90 ASN A C 1
ATOM 640 O O . ASN A 1 90 ? 4.582 -5.750 2.385 1.00 84.19 90 ASN A O 1
ATOM 644 N N . PRO A 1 91 ? 5.373 -3.716 1.769 1.00 86.81 91 PRO A N 1
ATOM 645 C CA . PRO A 1 91 ? 6.192 -4.203 0.666 1.00 86.81 91 PRO A CA 1
ATOM 646 C C . PRO A 1 91 ? 7.175 -5.296 1.100 1.00 86.81 91 PRO A C 1
ATOM 648 O O . PRO A 1 91 ? 7.857 -5.164 2.119 1.00 86.81 91 PRO A O 1
ATOM 651 N N . ILE A 1 92 ? 7.289 -6.346 0.295 1.00 91.12 92 ILE A N 1
ATOM 652 C CA . ILE A 1 92 ? 8.317 -7.377 0.410 1.00 91.12 92 ILE A CA 1
ATOM 653 C C . ILE A 1 92 ? 9.521 -6.907 -0.409 1.00 91.12 92 ILE A C 1
ATOM 655 O O . ILE A 1 92 ? 9.433 -6.705 -1.620 1.00 91.12 92 ILE A O 1
ATOM 659 N N . ALA A 1 93 ? 10.657 -6.696 0.255 1.00 90.50 93 ALA A N 1
ATOM 660 C CA . ALA A 1 93 ? 11.862 -6.220 -0.410 1.00 90.50 93 ALA A CA 1
ATOM 661 C C . ALA A 1 93 ? 12.458 -7.312 -1.311 1.00 90.50 93 ALA A C 1
ATOM 663 O O . ALA A 1 93 ? 13.007 -8.295 -0.820 1.00 90.50 93 ALA A O 1
ATOM 664 N N . ARG A 1 94 ? 12.359 -7.127 -2.633 1.00 89.94 94 ARG A N 1
ATOM 665 C CA . ARG A 1 94 ? 12.957 -8.008 -3.647 1.00 89.94 94 ARG A CA 1
ATOM 666 C C . ARG A 1 94 ? 13.662 -7.188 -4.711 1.00 89.94 94 ARG A C 1
ATOM 668 O O . ARG A 1 94 ? 13.005 -6.486 -5.471 1.00 89.94 94 ARG A O 1
ATOM 675 N N . ASN A 1 95 ? 14.982 -7.293 -4.781 1.00 92.88 95 ASN A N 1
ATOM 676 C CA . ASN A 1 95 ? 15.788 -6.608 -5.784 1.00 92.88 95 ASN A CA 1
ATOM 677 C C . ASN A 1 95 ? 16.580 -7.644 -6.588 1.00 92.88 95 ASN A C 1
ATOM 679 O O . ASN A 1 95 ? 17.701 -7.998 -6.239 1.00 92.88 95 ASN A O 1
ATOM 683 N N . GLU A 1 96 ? 15.944 -8.166 -7.631 1.00 92.94 96 GLU A N 1
ATOM 684 C CA . GLU A 1 96 ? 16.438 -9.263 -8.469 1.00 92.94 96 GLU A CA 1
ATOM 685 C C . GLU A 1 96 ? 16.713 -8.740 -9.889 1.00 92.94 96 GLU A C 1
ATOM 687 O O . GLU A 1 96 ? 16.125 -7.740 -10.314 1.00 92.94 96 GLU A O 1
ATOM 692 N N . SER A 1 97 ? 17.595 -9.409 -10.634 1.00 95.12 97 SER A N 1
ATOM 693 C CA . SER A 1 97 ? 17.733 -9.166 -12.073 1.00 95.12 97 SER A CA 1
ATOM 694 C C . SER A 1 97 ? 16.535 -9.733 -12.837 1.00 95.12 97 SER A C 1
ATOM 696 O O . SER A 1 97 ? 15.878 -10.673 -12.390 1.00 95.12 97 SER A O 1
ATOM 698 N N . PHE A 1 98 ? 16.248 -9.174 -14.012 1.00 95.81 98 PHE A N 1
ATOM 699 C CA . PHE A 1 98 ? 15.215 -9.697 -14.906 1.00 95.81 98 PHE A CA 1
ATOM 700 C C . PHE A 1 98 ? 15.480 -9.316 -16.360 1.00 95.81 98 PHE A C 1
ATOM 702 O O . PHE A 1 98 ? 16.131 -8.315 -16.650 1.00 95.81 98 PHE A O 1
ATOM 709 N N . ASN A 1 99 ? 14.911 -10.080 -17.289 1.00 97.50 99 ASN A N 1
ATOM 710 C CA . ASN A 1 99 ? 14.903 -9.714 -18.701 1.00 97.50 99 ASN A CA 1
ATOM 711 C C . ASN A 1 99 ? 13.657 -8.880 -19.002 1.00 97.50 99 ASN A C 1
ATOM 713 O O . ASN A 1 99 ? 12.533 -9.285 -18.704 1.00 97.50 99 ASN A O 1
ATOM 717 N N . CYS A 1 100 ? 13.841 -7.696 -19.582 1.00 96.94 100 CYS A N 1
ATOM 718 C CA . CYS A 1 100 ? 12.720 -6.843 -19.950 1.00 96.94 100 CYS A CA 1
ATOM 719 C C . CYS A 1 100 ? 11.923 -7.475 -21.098 1.00 96.94 100 CYS A C 1
ATOM 721 O O . CYS A 1 100 ? 12.394 -7.497 -22.233 1.00 96.94 100 CYS A O 1
ATOM 723 N N . LEU A 1 101 ? 10.684 -7.899 -20.837 1.00 96.25 101 LEU A N 1
ATOM 724 C CA . LEU A 1 101 ? 9.822 -8.509 -21.861 1.00 96.25 101 LEU A CA 1
ATOM 725 C C . LEU A 1 101 ? 9.365 -7.537 -22.961 1.00 96.25 101 LEU A C 1
ATOM 727 O O . LEU A 1 101 ? 8.792 -7.969 -23.952 1.00 96.25 101 LEU A O 1
ATOM 731 N N . HIS A 1 102 ? 9.609 -6.232 -22.804 1.00 95.38 102 HIS A N 1
ATOM 732 C CA . HIS A 1 102 ? 9.304 -5.253 -23.845 1.00 95.38 102 HIS A CA 1
ATOM 733 C C . HIS A 1 102 ? 10.469 -5.026 -24.818 1.00 95.38 102 HIS A C 1
ATOM 735 O O . HIS A 1 102 ? 10.263 -5.005 -26.023 1.00 95.38 102 HIS A O 1
ATOM 741 N N . CYS A 1 103 ? 11.678 -4.760 -24.312 1.00 95.31 103 CYS A N 1
ATOM 742 C CA . CYS A 1 103 ? 12.821 -4.363 -25.151 1.00 95.31 103 CYS A CA 1
ATOM 743 C C . CYS A 1 103 ? 13.989 -5.357 -25.138 1.00 95.31 103 CYS A C 1
ATOM 745 O O . CYS A 1 103 ? 15.037 -5.057 -25.702 1.00 95.31 103 CYS A O 1
ATOM 747 N N . GLY A 1 104 ? 13.852 -6.486 -24.442 1.00 96.69 104 GLY A N 1
ATOM 748 C CA . GLY A 1 104 ? 14.864 -7.540 -24.365 1.00 96.69 104 GLY A CA 1
ATOM 749 C C . GLY A 1 104 ? 16.089 -7.221 -23.504 1.00 96.69 104 GLY A C 1
ATOM 750 O O . GLY A 1 104 ? 16.930 -8.093 -23.328 1.00 96.69 104 GLY A O 1
ATOM 751 N N . LEU A 1 105 ? 16.216 -6.007 -22.948 1.00 97.06 105 LEU A N 1
ATOM 752 C CA . LEU A 1 105 ? 17.376 -5.642 -22.126 1.00 97.06 105 LEU A CA 1
ATOM 753 C C . LEU A 1 105 ? 17.480 -6.556 -20.884 1.00 97.06 105 LEU A C 1
ATOM 755 O O . LEU A 1 105 ? 16.506 -6.612 -20.124 1.00 97.06 105 LEU A O 1
ATOM 759 N N . PRO A 1 106 ? 18.642 -7.185 -20.619 1.00 97.69 106 PRO A N 1
ATOM 760 C CA . PRO A 1 106 ? 18.945 -7.785 -19.324 1.00 97.69 106 PRO A CA 1
ATOM 761 C C . PRO A 1 106 ? 19.131 -6.677 -18.285 1.00 97.69 106 PRO A C 1
ATOM 763 O O . PRO A 1 106 ? 20.023 -5.835 -18.399 1.00 97.69 106 PRO A O 1
ATOM 766 N N . VAL A 1 107 ? 18.248 -6.631 -17.294 1.00 96.62 107 VAL A N 1
ATOM 767 C CA . VAL A 1 107 ? 18.201 -5.574 -16.286 1.00 96.62 107 VAL A CA 1
ATOM 768 C C . VAL A 1 107 ? 18.836 -6.083 -14.988 1.00 96.62 107 VAL A C 1
ATOM 770 O O . VAL A 1 107 ? 18.333 -7.051 -14.413 1.00 96.62 107 VAL A O 1
ATOM 773 N N . PRO A 1 108 ? 19.916 -5.449 -14.492 1.00 94.50 108 PRO A N 1
ATOM 774 C CA . PRO A 1 108 ? 20.513 -5.819 -13.215 1.00 94.50 108 PRO A CA 1
ATOM 775 C C . PRO A 1 108 ? 19.660 -5.323 -12.032 1.00 94.50 108 PRO A C 1
ATOM 777 O O . PRO A 1 108 ? 18.828 -4.417 -12.198 1.00 94.50 108 PRO A O 1
ATOM 780 N N . PRO A 1 109 ? 19.895 -5.845 -10.813 1.00 93.50 109 PRO A N 1
ATOM 781 C CA . PRO A 1 109 ? 19.301 -5.293 -9.601 1.00 93.50 109 PRO A CA 1
ATOM 782 C C . PRO A 1 109 ? 19.600 -3.791 -9.458 1.00 93.50 109 PRO A C 1
ATOM 784 O O . PRO A 1 109 ? 20.575 -3.265 -10.002 1.00 93.50 109 PRO A O 1
ATOM 787 N N . ALA A 1 110 ? 18.763 -3.064 -8.719 1.00 90.12 110 ALA A N 1
ATOM 788 C CA . ALA A 1 110 ? 19.072 -1.685 -8.348 1.00 90.12 110 ALA A CA 1
ATOM 789 C C . ALA A 1 110 ? 20.349 -1.622 -7.485 1.00 90.12 110 ALA A C 1
ATOM 791 O O . ALA A 1 110 ? 20.558 -2.515 -6.663 1.00 90.12 110 ALA A O 1
ATOM 792 N N . PRO A 1 111 ? 21.164 -0.559 -7.584 1.00 83.62 111 PRO A N 1
ATOM 793 C CA . PRO A 1 111 ? 22.291 -0.369 -6.677 1.00 83.62 111 PRO A CA 1
ATOM 794 C C . PRO A 1 111 ? 21.827 -0.060 -5.241 1.00 83.62 111 PRO A C 1
ATOM 796 O O . PRO A 1 111 ? 20.862 0.681 -5.025 1.00 83.62 111 PRO A O 1
ATOM 799 N N . GLY A 1 112 ? 22.558 -0.579 -4.250 1.00 86.00 112 GLY A N 1
ATOM 800 C CA . GLY A 1 112 ? 22.297 -0.348 -2.824 1.00 86.00 112 GLY A CA 1
ATOM 801 C C . GLY A 1 112 ? 21.010 -1.012 -2.318 1.00 86.00 112 GLY A C 1
ATOM 802 O O . GLY A 1 112 ? 20.632 -2.086 -2.767 1.00 86.00 112 GLY A O 1
ATOM 803 N N . SER A 1 113 ? 20.312 -0.358 -1.383 1.00 83.88 113 SER A N 1
ATOM 804 C CA . SER A 1 113 ? 19.056 -0.842 -0.774 1.00 83.88 113 SER A CA 1
ATOM 805 C C . SER A 1 113 ? 17.791 -0.528 -1.592 1.00 83.88 113 SER A C 1
ATOM 807 O O . SER A 1 113 ? 16.670 -0.577 -1.083 1.00 83.88 113 SER A O 1
ATOM 809 N N . LYS A 1 114 ? 17.959 -0.144 -2.860 1.00 88.88 114 LYS A N 1
ATOM 810 C CA . LYS A 1 114 ? 16.866 0.188 -3.781 1.00 88.88 114 LYS A CA 1
ATOM 811 C C . LYS A 1 114 ? 16.229 -1.094 -4.336 1.00 88.88 114 LYS A C 1
ATOM 813 O O . LYS A 1 114 ? 16.830 -2.160 -4.301 1.00 88.88 114 LYS A O 1
ATOM 818 N N . ILE A 1 115 ? 15.014 -0.983 -4.868 1.00 91.12 115 ILE A N 1
ATOM 819 C CA . ILE A 1 115 ? 14.261 -2.097 -5.457 1.00 91.12 115 ILE A CA 1
ATOM 820 C C . ILE A 1 115 ? 13.844 -1.701 -6.865 1.00 91.12 115 ILE A C 1
ATOM 822 O O . ILE A 1 115 ? 13.041 -0.784 -7.044 1.00 91.12 115 ILE A O 1
ATOM 826 N N . ARG A 1 116 ? 14.384 -2.389 -7.872 1.00 91.81 116 ARG A N 1
ATOM 827 C CA . ARG A 1 116 ? 14.022 -2.148 -9.269 1.00 91.81 116 ARG A CA 1
ATOM 828 C C . ARG A 1 116 ? 12.893 -3.071 -9.703 1.00 91.81 116 ARG A C 1
ATOM 830 O O . ARG A 1 116 ? 12.965 -4.279 -9.529 1.00 91.81 116 ARG A O 1
ATOM 837 N N . ASN A 1 117 ? 11.894 -2.483 -10.348 1.00 93.94 117 ASN A N 1
ATOM 838 C CA . ASN A 1 117 ? 10.797 -3.206 -10.992 1.00 93.94 117 ASN A CA 1
ATOM 839 C C . ASN A 1 117 ? 10.534 -2.758 -12.435 1.00 93.94 117 ASN A C 1
ATOM 841 O O . ASN A 1 117 ? 9.602 -3.234 -13.064 1.00 93.94 117 ASN A O 1
ATOM 845 N N . HIS A 1 118 ? 11.337 -1.839 -12.966 1.00 94.44 118 HIS A N 1
ATOM 846 C CA . HIS A 1 118 ? 11.189 -1.320 -14.318 1.00 94.44 118 HIS A CA 1
ATOM 847 C C . HIS A 1 118 ? 12.532 -1.329 -15.039 1.00 94.44 118 HIS A C 1
ATOM 849 O O . HIS A 1 118 ? 13.600 -1.186 -14.439 1.00 94.44 118 HIS A O 1
ATOM 855 N N . CYS A 1 119 ? 12.474 -1.507 -16.350 1.00 95.44 119 CYS A N 1
ATOM 856 C CA . CYS A 1 119 ? 13.644 -1.436 -17.205 1.00 95.44 119 CYS A CA 1
ATOM 857 C C . CYS A 1 119 ? 14.177 0.009 -17.255 1.00 95.44 119 CYS A C 1
ATOM 859 O O . CYS A 1 119 ? 13.399 0.902 -17.577 1.00 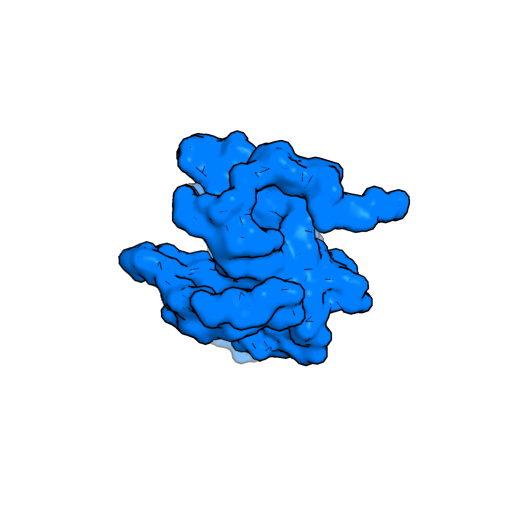95.44 119 CYS A O 1
ATOM 861 N N . PRO A 1 120 ? 15.476 0.280 -17.028 1.00 93.94 120 PRO A N 1
ATOM 862 C CA . PRO A 1 120 ? 16.011 1.642 -17.135 1.00 93.94 120 PRO A CA 1
ATOM 863 C C . PRO A 1 120 ? 15.953 2.188 -18.568 1.00 93.94 120 PRO A C 1
ATOM 865 O O . PRO A 1 120 ? 15.866 3.395 -18.764 1.00 93.94 120 PRO A O 1
ATOM 868 N N . ARG A 1 121 ? 15.956 1.310 -19.582 1.00 93.25 121 ARG A N 1
ATOM 869 C CA . ARG A 1 121 ? 15.903 1.716 -20.992 1.00 93.25 121 ARG A CA 1
ATOM 870 C C . ARG A 1 121 ? 14.522 2.162 -21.444 1.00 93.25 121 ARG A C 1
ATOM 872 O O . ARG A 1 121 ? 14.421 3.144 -22.154 1.00 93.25 121 ARG A O 1
ATOM 879 N N . CYS A 1 122 ? 13.472 1.418 -21.106 1.00 93.00 122 CYS A N 1
ATOM 880 C CA . CYS A 1 122 ? 12.125 1.689 -21.630 1.00 93.00 122 CYS A CA 1
ATOM 881 C C . CYS A 1 122 ? 11.088 2.008 -20.551 1.00 93.00 122 CYS A C 1
ATOM 883 O O . CYS A 1 122 ? 9.913 2.169 -20.866 1.00 93.00 122 CYS A O 1
ATOM 885 N N . LEU A 1 123 ? 11.506 2.042 -19.283 1.00 93.94 123 LEU A N 1
ATOM 886 C CA . LEU A 1 123 ? 10.705 2.329 -18.090 1.00 93.94 123 LEU A CA 1
ATOM 887 C C . LEU A 1 123 ? 9.516 1.390 -17.845 1.00 93.94 123 LEU A C 1
ATOM 889 O O . LEU A 1 123 ? 8.817 1.546 -16.847 1.00 93.94 123 LEU A O 1
ATOM 893 N N . ARG A 1 124 ? 9.306 0.379 -18.691 1.00 94.31 124 ARG A N 1
ATOM 894 C CA . ARG A 1 124 ? 8.239 -0.616 -18.551 1.00 94.31 124 ARG A CA 1
ATOM 895 C C . ARG A 1 124 ? 8.549 -1.626 -17.456 1.00 94.31 124 ARG A C 1
ATOM 897 O O . ARG A 1 124 ? 9.709 -1.968 -17.214 1.00 94.31 124 ARG A O 1
ATOM 904 N N . SER A 1 125 ? 7.479 -2.085 -16.824 1.00 95.50 125 SER A N 1
ATOM 905 C CA . SER A 1 125 ? 7.469 -3.087 -15.760 1.00 95.50 125 SER A CA 1
ATOM 906 C C . SER A 1 125 ? 6.691 -4.330 -16.219 1.00 95.50 125 SER A C 1
ATOM 908 O O . SER A 1 125 ? 6.170 -4.375 -17.338 1.00 95.50 125 SER A O 1
ATOM 910 N N . LEU A 1 126 ? 6.618 -5.343 -15.361 1.00 96.75 126 LEU A N 1
ATOM 911 C CA . LEU A 1 126 ? 5.808 -6.540 -15.539 1.00 96.75 126 LEU A CA 1
ATOM 912 C C . LEU A 1 126 ? 4.843 -6.680 -14.359 1.00 96.75 126 LEU A C 1
ATOM 914 O O . LEU A 1 126 ? 5.241 -6.529 -13.205 1.00 96.75 126 LEU A O 1
ATOM 918 N N . HIS A 1 127 ? 3.580 -6.993 -14.638 1.00 96.56 127 HIS A N 1
ATOM 919 C CA . HIS A 1 127 ? 2.583 -7.229 -13.601 1.00 96.56 127 HIS A CA 1
ATOM 920 C C . HIS A 1 127 ? 2.759 -8.634 -13.017 1.00 96.56 127 HIS A C 1
ATOM 922 O O . HIS A 1 127 ? 2.140 -9.592 -13.473 1.00 96.56 127 HIS A O 1
ATOM 928 N N . VAL A 1 128 ? 3.645 -8.731 -12.030 1.00 95.56 128 VAL A N 1
ATOM 929 C CA . VAL A 1 128 ? 3.944 -9.959 -11.279 1.00 95.56 128 VAL A CA 1
ATOM 930 C C . VAL A 1 128 ? 3.443 -9.894 -9.843 1.00 95.56 128 VAL A C 1
ATOM 932 O O . VAL A 1 128 ? 3.161 -10.927 -9.256 1.00 95.56 128 VAL A O 1
ATOM 935 N N . ASP A 1 129 ? 3.297 -8.700 -9.278 1.00 93.94 129 ASP A N 1
ATOM 936 C CA . ASP A 1 129 ? 2.822 -8.528 -7.908 1.00 93.94 129 ASP A CA 1
ATOM 937 C C . ASP A 1 129 ? 1.292 -8.485 -7.864 1.00 93.94 129 ASP A C 1
ATOM 939 O O . ASP A 1 129 ? 0.682 -7.842 -8.716 1.00 93.94 129 ASP A O 1
ATOM 943 N N . GLY A 1 130 ? 0.690 -9.126 -6.867 1.00 90.88 130 GLY A N 1
ATOM 944 C CA . GLY A 1 130 ? -0.709 -8.955 -6.502 1.00 90.88 130 GLY A CA 1
ATOM 945 C C . GLY A 1 130 ? -0.906 -7.712 -5.631 1.00 90.88 130 GLY A C 1
ATOM 946 O O . GLY A 1 130 ? -0.306 -6.649 -5.852 1.00 90.88 130 GLY A O 1
ATOM 947 N N . ASP A 1 131 ? -1.742 -7.846 -4.604 1.00 87.00 131 ASP A N 1
ATOM 948 C CA . ASP A 1 131 ? -2.095 -6.739 -3.713 1.00 87.00 131 ASP A CA 1
ATOM 949 C C . ASP A 1 131 ? -0.877 -6.183 -2.961 1.00 87.00 131 ASP A C 1
ATOM 951 O O . ASP A 1 131 ? -0.791 -4.977 -2.705 1.00 87.00 131 ASP A O 1
ATOM 955 N N . VAL A 1 132 ? 0.124 -7.020 -2.673 1.00 89.38 132 VAL A N 1
ATOM 956 C CA . VAL A 1 132 ? 1.292 -6.644 -1.874 1.00 89.38 132 VAL A CA 1
ATOM 957 C C . VAL A 1 132 ? 2.503 -6.410 -2.786 1.00 89.38 132 VAL A C 1
ATOM 959 O O . VAL A 1 132 ? 2.890 -7.295 -3.545 1.00 89.38 132 VAL A O 1
ATOM 962 N N . PRO A 1 133 ? 3.163 -5.236 -2.742 1.00 90.06 133 PRO A N 1
ATOM 963 C CA . PRO A 1 133 ? 4.370 -5.017 -3.537 1.00 90.06 133 PRO A CA 1
ATOM 964 C C . PRO A 1 133 ? 5.449 -6.061 -3.229 1.00 90.06 133 PRO A C 1
ATOM 966 O O . PRO A 1 133 ? 5.793 -6.264 -2.066 1.00 90.06 133 PRO A O 1
ATOM 969 N N . GLY A 1 134 ? 5.993 -6.700 -4.264 1.00 90.75 134 GLY A N 1
ATOM 970 C CA . GLY A 1 134 ? 7.012 -7.746 -4.159 1.00 90.75 134 GLY A CA 1
ATOM 971 C C . GLY A 1 134 ? 6.517 -9.148 -3.775 1.00 90.75 134 GLY A C 1
ATOM 972 O O . GLY A 1 134 ? 7.355 -10.021 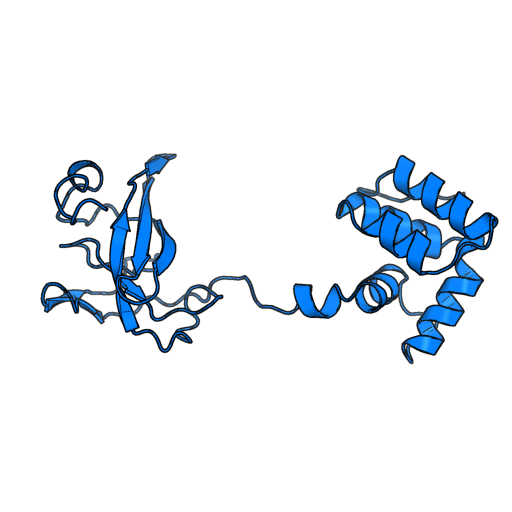-3.532 1.00 90.75 134 GLY A O 1
ATOM 973 N N . ASP A 1 135 ? 5.208 -9.409 -3.699 1.00 92.31 135 ASP A N 1
ATOM 974 C CA . ASP A 1 135 ? 4.690 -10.756 -3.402 1.00 92.31 135 ASP A CA 1
ATOM 975 C C . ASP A 1 135 ? 4.835 -11.754 -4.558 1.00 92.31 135 ASP A C 1
ATOM 977 O O . ASP A 1 135 ? 4.885 -12.958 -4.307 1.00 92.31 135 ASP A O 1
ATOM 981 N N . ARG A 1 136 ? 4.966 -11.259 -5.795 1.00 93.12 136 ARG A N 1
ATOM 982 C CA . ARG A 1 136 ? 4.996 -12.057 -7.025 1.00 93.12 136 ARG A CA 1
ATOM 983 C C . ARG A 1 136 ? 3.790 -13.008 -7.180 1.00 93.12 136 ARG A C 1
ATOM 985 O O . ARG A 1 136 ? 3.937 -14.086 -7.746 1.00 93.12 136 ARG A O 1
ATOM 992 N N . GLN A 1 137 ? 2.614 -12.631 -6.666 1.00 94.69 137 GLN A N 1
ATOM 993 C CA . GLN A 1 137 ? 1.407 -13.479 -6.660 1.00 94.69 137 GLN A CA 1
ATOM 994 C C . GLN A 1 137 ? 0.455 -13.256 -7.848 1.00 94.69 137 GLN A C 1
ATOM 996 O O . GLN A 1 137 ? -0.544 -13.964 -7.979 1.00 94.69 137 GLN A O 1
ATOM 1001 N N . SER A 1 138 ? 0.719 -12.281 -8.720 1.00 93.38 138 SER A N 1
ATOM 1002 C CA . SER A 1 138 ? -0.153 -12.002 -9.862 1.00 93.38 138 SER A CA 1
ATOM 1003 C C . SER A 1 138 ? 0.113 -12.951 -11.023 1.00 93.38 138 SER A C 1
ATOM 1005 O O . SER A 1 138 ? 1.170 -12.920 -11.645 1.00 93.38 138 SER A O 1
ATOM 1007 N N . ASN A 1 139 ? -0.916 -13.707 -11.407 1.00 94.62 139 ASN A N 1
ATOM 1008 C CA . ASN A 1 139 ? -0.907 -14.565 -12.598 1.00 94.62 139 ASN A CA 1
ATOM 1009 C C . ASN A 1 139 ? -1.096 -13.782 -13.916 1.00 94.62 139 ASN A C 1
ATOM 1011 O O . ASN A 1 139 ? -1.222 -14.377 -14.990 1.00 94.62 139 ASN A O 1
ATOM 1015 N N . CYS A 1 140 ? -1.173 -12.446 -13.862 1.00 95.56 140 CYS A N 1
ATOM 1016 C CA . CYS A 1 140 ? -1.437 -11.619 -15.036 1.00 95.56 140 CYS A CA 1
ATOM 1017 C C . CYS A 1 140 ? -0.245 -11.600 -15.998 1.00 95.56 140 CYS A C 1
ATOM 1019 O O . CYS A 1 140 ? -0.436 -11.770 -17.206 1.00 95.56 140 CYS A O 1
ATOM 1021 N N . HIS A 1 141 ? 0.965 -11.379 -15.471 1.00 95.31 141 HIS A N 1
ATOM 1022 C CA . HIS A 1 141 ? 2.222 -11.311 -16.224 1.00 95.31 141 HIS A CA 1
ATOM 1023 C C . HIS A 1 141 ? 2.188 -10.351 -17.429 1.00 95.31 141 HIS A C 1
ATOM 1025 O O . HIS A 1 141 ? 2.954 -10.490 -18.378 1.00 95.31 141 HIS A O 1
ATOM 1031 N N . GLY A 1 142 ? 1.281 -9.370 -17.425 1.00 96.38 142 GLY A N 1
ATOM 1032 C CA . GLY A 1 142 ? 1.158 -8.398 -18.505 1.00 96.38 142 GLY A CA 1
ATOM 1033 C C . GLY A 1 142 ? 2.213 -7.301 -18.390 1.00 96.38 142 GLY A C 1
ATOM 1034 O O . GLY A 1 142 ? 2.504 -6.835 -17.287 1.00 96.38 142 GLY A O 1
ATOM 1035 N N . ILE A 1 143 ? 2.748 -6.844 -19.526 1.00 96.75 143 ILE A N 1
ATOM 1036 C CA . ILE A 1 143 ? 3.611 -5.654 -19.573 1.00 96.75 143 ILE A CA 1
ATOM 1037 C C . ILE A 1 143 ? 2.842 -4.468 -18.983 1.00 96.75 143 ILE A C 1
ATOM 1039 O O . ILE A 1 143 ? 1.668 -4.258 -19.302 1.00 96.75 143 ILE A O 1
ATOM 1043 N N . MET A 1 144 ? 3.505 -3.698 -18.124 1.00 95.44 144 MET A N 1
ATOM 1044 C CA . MET A 1 144 ? 2.963 -2.459 -17.587 1.00 95.44 144 MET A CA 1
ATOM 1045 C C . MET A 1 144 ? 3.644 -1.259 -18.235 1.00 95.44 144 MET A C 1
ATOM 1047 O O . MET A 1 144 ? 4.861 -1.079 -18.103 1.00 95.44 144 MET A O 1
ATOM 1051 N N . ASP A 1 145 ? 2.854 -0.433 -18.915 1.00 93.25 145 ASP A N 1
ATOM 1052 C CA . ASP A 1 145 ? 3.326 0.834 -19.459 1.00 93.25 145 ASP A CA 1
ATOM 1053 C C . ASP A 1 145 ? 3.432 1.871 -18.345 1.00 93.25 145 ASP A C 1
ATOM 1055 O O . ASP A 1 145 ? 2.543 1.939 -17.497 1.00 93.25 145 ASP A O 1
ATOM 1059 N N . PRO A 1 146 ? 4.500 2.676 -18.308 1.00 91.50 146 PRO A N 1
ATOM 1060 C CA . PRO A 1 146 ? 4.504 3.860 -17.470 1.00 91.50 146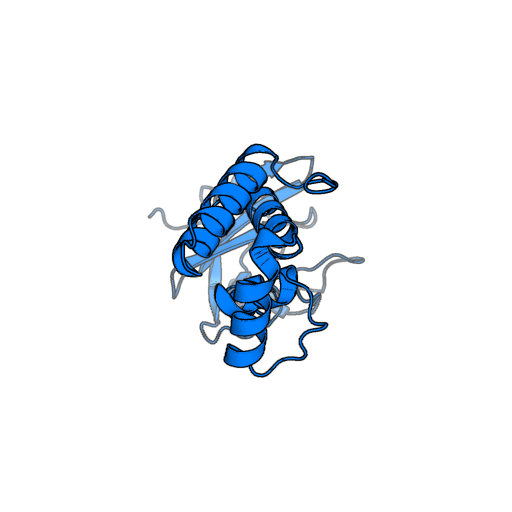 PRO A CA 1
ATOM 1061 C C . PRO A 1 146 ? 3.409 4.841 -17.933 1.00 91.50 146 PRO A C 1
ATOM 1063 O O . PRO A 1 146 ? 2.904 4.750 -19.044 1.00 91.50 146 PRO A O 1
ATOM 1066 N N . SER A 1 147 ? 3.005 5.752 -17.056 1.00 85.94 147 SER A N 1
ATOM 1067 C CA . SER A 1 147 ? 2.015 6.810 -17.264 1.00 85.94 147 SER A CA 1
ATOM 1068 C C . SER A 1 147 ? 2.188 7.888 -16.198 1.00 85.94 147 SER A C 1
ATOM 1070 O O . SER A 1 147 ? 2.654 7.587 -15.099 1.00 85.94 147 SER A O 1
ATOM 1072 N N . ALA A 1 148 ? 1.849 9.138 -16.527 1.00 80.50 148 ALA A N 1
ATOM 1073 C CA . ALA A 1 148 ? 1.842 10.264 -15.586 1.00 80.50 148 ALA A CA 1
ATOM 1074 C C . ALA A 1 148 ? 3.134 10.388 -14.737 1.00 80.50 148 ALA A C 1
ATOM 1076 O O . ALA A 1 148 ? 3.123 10.111 -13.534 1.00 80.50 148 ALA A O 1
ATOM 1077 N N . PRO A 1 149 ? 4.279 10.756 -15.344 1.00 87.44 149 PRO A N 1
ATOM 1078 C CA . PRO A 1 149 ? 5.489 11.040 -14.580 1.00 87.44 149 PRO A CA 1
ATOM 1079 C C . PRO A 1 149 ? 5.266 12.240 -13.646 1.00 87.44 149 PRO A C 1
ATOM 1081 O O . PRO A 1 149 ? 4.788 13.292 -14.056 1.00 87.44 149 PRO A O 1
ATOM 1084 N N . GLU A 1 150 ? 5.657 12.095 -12.383 1.00 89.12 150 GLU A N 1
ATOM 1085 C CA . GLU A 1 150 ? 5.571 13.136 -11.359 1.00 89.12 150 GLU A CA 1
ATOM 1086 C C . GLU A 1 150 ? 6.931 13.311 -10.677 1.00 89.12 150 GLU A C 1
ATOM 1088 O O . GLU A 1 150 ? 7.459 12.375 -10.065 1.00 89.12 150 GLU A O 1
ATOM 1093 N N . LEU A 1 151 ? 7.482 14.525 -10.726 1.00 88.69 151 LEU A N 1
ATOM 1094 C CA . LEU A 1 151 ? 8.666 14.892 -9.956 1.00 88.69 151 LEU A CA 1
ATOM 1095 C C . LEU A 1 151 ? 8.249 15.380 -8.565 1.00 88.69 151 LEU A C 1
ATOM 1097 O O . LEU A 1 151 ? 7.517 16.355 -8.426 1.00 88.69 151 LEU A O 1
ATOM 1101 N N . SER A 1 152 ? 8.733 14.719 -7.513 1.00 84.00 152 SER A N 1
ATOM 1102 C CA . SER A 1 152 ? 8.486 15.147 -6.134 1.00 84.00 152 SER A CA 1
ATOM 1103 C C . SER A 1 152 ? 9.726 14.948 -5.271 1.00 84.00 152 SER A C 1
ATOM 1105 O O . SER A 1 152 ? 10.306 13.857 -5.238 1.00 84.00 152 SER A O 1
ATOM 1107 N N . LYS A 1 153 ? 10.133 16.011 -4.562 1.00 86.50 153 LYS A N 1
ATOM 1108 C CA . LYS A 1 153 ? 11.288 16.023 -3.643 1.00 86.50 153 LYS A CA 1
ATOM 1109 C C . LYS A 1 153 ? 12.561 15.424 -4.274 1.00 86.50 153 LYS A C 1
ATOM 1111 O O . LYS A 1 153 ? 13.211 14.573 -3.673 1.00 86.50 153 LYS A O 1
ATOM 1116 N N . GLY A 1 154 ? 12.863 15.808 -5.517 1.00 84.50 154 GLY A N 1
ATOM 1117 C CA . GLY A 1 154 ? 14.058 15.355 -6.243 1.00 84.50 154 GLY A CA 1
ATOM 1118 C C . GLY A 1 154 ? 14.021 13.902 -6.736 1.00 84.50 154 GLY A C 1
ATOM 1119 O O . GLY A 1 154 ? 15.052 13.367 -7.128 1.00 84.50 154 GLY A O 1
ATOM 1120 N N . SER A 1 155 ? 12.862 13.235 -6.717 1.00 86.19 155 SER A N 1
ATOM 1121 C CA . SER A 1 155 ? 12.715 11.888 -7.277 1.00 86.19 155 SER A CA 1
ATOM 1122 C C . SER A 1 155 ? 11.497 11.782 -8.181 1.00 86.19 155 SER A C 1
ATOM 1124 O O . SER A 1 155 ? 10.404 12.214 -7.807 1.00 86.19 155 SER A O 1
ATOM 1126 N N . PHE A 1 156 ? 11.682 11.173 -9.350 1.00 90.00 156 PHE A N 1
ATOM 1127 C CA . PHE A 1 156 ? 10.572 10.850 -10.232 1.00 90.00 156 PHE A CA 1
ATOM 1128 C C . PHE A 1 156 ? 9.793 9.654 -9.695 1.00 90.00 156 PHE A C 1
ATOM 1130 O O . PHE A 1 156 ? 10.353 8.660 -9.221 1.00 90.00 156 PHE A O 1
ATOM 1137 N N . ARG A 1 157 ? 8.475 9.750 -9.799 1.00 91.62 157 ARG A N 1
ATOM 1138 C CA . ARG A 1 157 ? 7.554 8.628 -9.678 1.00 91.62 157 ARG A CA 1
ATOM 1139 C C . ARG A 1 157 ? 6.753 8.529 -10.961 1.00 91.62 157 ARG A C 1
ATOM 1141 O O . ARG A 1 157 ? 6.489 9.540 -11.593 1.00 91.62 157 ARG A O 1
ATOM 1148 N N . VAL A 1 158 ? 6.352 7.322 -11.312 1.00 90.44 158 VAL A N 1
ATOM 1149 C CA . VAL A 1 158 ? 5.520 7.064 -12.484 1.00 90.44 158 VAL A CA 1
ATOM 1150 C C . VAL A 1 158 ? 4.443 6.058 -12.109 1.00 90.44 158 VAL A C 1
ATOM 1152 O O . VAL A 1 158 ? 4.676 5.187 -11.266 1.00 90.44 158 VAL A O 1
ATOM 1155 N N . THR A 1 159 ? 3.262 6.190 -12.695 1.00 92.06 159 THR A N 1
ATOM 1156 C CA . THR A 1 159 ? 2.186 5.209 -12.559 1.00 92.06 159 THR A CA 1
ATOM 1157 C C . THR A 1 159 ? 2.333 4.175 -13.658 1.00 92.06 159 THR A C 1
ATOM 1159 O O . THR A 1 159 ? 2.252 4.498 -14.832 1.00 92.06 159 THR A O 1
ATOM 1162 N N . HIS A 1 160 ? 2.552 2.917 -13.308 1.00 93.31 160 HIS A N 1
ATOM 1163 C CA . HIS A 1 160 ? 2.554 1.822 -14.269 1.00 93.31 160 HIS A CA 1
ATOM 1164 C C . HIS A 1 160 ? 1.149 1.262 -14.419 1.00 93.31 160 HIS A C 1
ATOM 1166 O O . HIS A 1 160 ? 0.542 0.930 -13.407 1.00 93.31 160 HIS A O 1
ATOM 1172 N N . ARG A 1 161 ? 0.665 1.094 -15.651 1.00 93.25 161 ARG A N 1
ATOM 1173 C CA . ARG A 1 161 ? -0.629 0.487 -15.975 1.00 93.25 161 ARG A CA 1
ATOM 1174 C C . ARG A 1 161 ? -0.439 -0.796 -16.776 1.00 93.25 161 ARG A C 1
ATOM 1176 O O . ARG A 1 161 ? 0.197 -0.796 -17.827 1.00 93.25 161 ARG A O 1
ATOM 1183 N N . CYS A 1 162 ? -0.990 -1.903 -16.289 1.00 95.19 162 CYS A N 1
ATOM 1184 C CA . CYS A 1 162 ? -0.933 -3.191 -16.970 1.00 95.19 162 CYS A CA 1
ATOM 1185 C C . CYS A 1 162 ? -1.771 -3.172 -18.253 1.00 95.19 162 CYS A C 1
ATOM 1187 O O . CYS A 1 162 ? -2.974 -2.922 -18.201 1.00 95.19 162 CYS A O 1
ATOM 1189 N N . ARG A 1 163 ? -1.162 -3.533 -19.388 1.00 93.38 163 ARG A N 1
ATOM 1190 C CA . ARG A 1 163 ? -1.853 -3.631 -20.686 1.00 93.38 163 ARG A CA 1
ATOM 1191 C C . ARG A 1 163 ? -2.965 -4.680 -20.704 1.00 93.38 163 ARG A C 1
ATOM 1193 O O . ARG A 1 163 ? -3.910 -4.547 -21.467 1.00 93.38 163 ARG A O 1
ATOM 1200 N N . ARG A 1 164 ? -2.832 -5.739 -19.897 1.00 93.81 164 ARG A N 1
ATOM 1201 C CA . ARG A 1 164 ? -3.727 -6.905 -19.931 1.00 93.81 164 ARG A CA 1
ATOM 1202 C C . ARG A 1 164 ? -4.962 -6.736 -19.050 1.00 93.81 164 ARG A C 1
ATOM 1204 O O . ARG A 1 164 ? -6.061 -7.024 -19.499 1.00 93.81 164 ARG A O 1
ATOM 1211 N N . CYS A 1 165 ? -4.787 -6.306 -17.800 1.00 94.19 165 CYS A N 1
ATOM 1212 C CA . CYS A 1 165 ? -5.890 -6.204 -16.833 1.00 94.19 165 CYS A CA 1
ATOM 1213 C C . CYS A 1 165 ? -6.174 -4.775 -16.354 1.00 94.19 165 CYS A C 1
ATOM 1215 O O . CYS A 1 165 ? -7.066 -4.574 -15.539 1.00 94.19 165 CYS A O 1
ATOM 1217 N N . GLY A 1 166 ? -5.396 -3.784 -16.795 1.00 92.44 166 GLY A N 1
ATOM 1218 C CA . GLY A 1 166 ? -5.576 -2.393 -16.388 1.00 92.44 166 GLY A CA 1
ATOM 1219 C C . GLY A 1 166 ? -5.102 -2.048 -14.974 1.00 92.44 166 GLY A C 1
ATOM 1220 O O . GLY A 1 166 ? -5.211 -0.883 -14.618 1.00 92.44 166 GLY A O 1
ATOM 1221 N N . HIS A 1 167 ? -4.559 -2.996 -14.194 1.00 93.00 167 HIS A N 1
ATOM 1222 C CA . HIS A 1 167 ? -4.018 -2.726 -12.853 1.00 93.00 167 HIS A CA 1
ATOM 1223 C C . HIS A 1 167 ? -2.987 -1.591 -12.878 1.00 93.00 167 HIS A C 1
ATOM 1225 O O . HIS A 1 167 ? -2.093 -1.594 -13.730 1.00 93.00 167 HIS A O 1
ATOM 1231 N N . GLU A 1 168 ? -3.088 -0.664 -11.927 1.00 93.25 168 GLU A N 1
ATOM 1232 C CA . GLU A 1 168 ? -2.204 0.493 -11.812 1.00 93.25 168 GLU A CA 1
ATOM 1233 C C . GLU A 1 168 ? -1.389 0.460 -10.519 1.00 93.25 168 GLU A C 1
ATOM 1235 O O . GLU A 1 168 ? -1.916 0.199 -9.438 1.00 93.25 168 GLU A O 1
ATOM 1240 N N . ARG A 1 169 ? -0.094 0.774 -10.614 1.00 90.94 169 ARG A N 1
ATOM 1241 C CA . ARG A 1 169 ? 0.786 0.898 -9.448 1.00 90.94 169 ARG A CA 1
ATOM 1242 C C . ARG A 1 169 ? 1.793 2.020 -9.630 1.00 90.94 169 ARG A C 1
ATOM 1244 O O . ARG A 1 169 ? 2.488 2.096 -10.638 1.00 90.94 169 ARG A O 1
ATOM 1251 N N . ARG A 1 170 ? 1.915 2.871 -8.614 1.00 91.81 170 ARG A N 1
ATOM 1252 C CA . ARG A 1 170 ? 2.880 3.971 -8.601 1.00 91.81 170 ARG A CA 1
ATOM 1253 C C . ARG A 1 170 ? 4.242 3.500 -8.104 1.00 91.81 170 ARG A C 1
ATOM 1255 O O . ARG A 1 170 ? 4.353 2.982 -6.997 1.00 91.81 170 ARG A O 1
ATOM 1262 N N . ASN A 1 171 ? 5.284 3.751 -8.888 1.00 90.56 171 ASN A N 1
ATOM 1263 C CA . ASN A 1 171 ? 6.648 3.323 -8.599 1.00 90.56 171 ASN A CA 1
ATOM 1264 C C . ASN A 1 171 ? 7.626 4.495 -8.631 1.00 90.56 171 ASN A C 1
ATOM 1266 O O . ASN A 1 171 ? 7.439 5.466 -9.362 1.00 90.56 171 ASN A O 1
ATOM 1270 N N . ARG A 1 172 ? 8.685 4.410 -7.821 1.00 90.75 172 ARG A N 1
ATOM 1271 C CA . ARG A 1 172 ? 9.807 5.356 -7.865 1.00 90.75 172 ARG A CA 1
ATOM 1272 C C . ARG A 1 172 ? 10.721 4.986 -9.034 1.00 90.75 172 ARG A C 1
ATOM 1274 O O . ARG A 1 172 ? 11.072 3.819 -9.173 1.00 90.75 172 ARG A O 1
ATOM 1281 N N . LEU A 1 173 ? 11.134 5.978 -9.814 1.00 89.56 173 LEU A N 1
ATOM 1282 C CA . LEU A 1 173 ? 12.179 5.836 -10.824 1.00 89.56 173 LEU A CA 1
ATOM 1283 C C . LEU A 1 173 ? 13.551 6.156 -10.230 1.00 89.56 173 LEU A C 1
ATOM 1285 O O . LEU A 1 173 ? 13.674 6.930 -9.272 1.00 89.56 173 LEU A O 1
ATOM 1289 N N . TYR A 1 174 ? 14.585 5.563 -10.813 1.00 87.19 174 TYR A N 1
ATOM 1290 C CA . TYR A 1 174 ? 15.972 5.795 -10.431 1.00 87.19 174 TYR A CA 1
ATOM 1291 C C . TYR A 1 174 ? 16.711 6.578 -11.524 1.00 87.19 174 TYR A C 1
ATOM 1293 O O . TYR A 1 174 ? 16.365 6.410 -12.687 1.00 87.19 174 TYR A O 1
ATOM 1301 N N . PRO A 1 175 ? 17.688 7.445 -11.183 1.00 85.44 175 PRO A N 1
ATOM 1302 C CA . PRO A 1 175 ? 18.339 8.340 -12.151 1.00 85.44 175 PRO A CA 1
ATOM 1303 C C . PRO A 1 175 ? 19.185 7.665 -13.241 1.00 85.44 175 PRO A C 1
ATOM 1305 O O . PRO A 1 175 ? 19.775 8.358 -14.054 1.00 85.44 175 PRO A O 1
ATOM 1308 N N . ASP A 1 176 ? 19.275 6.337 -13.256 1.00 88.94 176 ASP A N 1
ATOM 1309 C CA . ASP A 1 176 ? 19.955 5.545 -14.285 1.00 88.94 176 ASP A CA 1
ATOM 1310 C C . ASP A 1 176 ? 19.044 5.209 -15.481 1.00 88.94 176 ASP A C 1
ATOM 1312 O O . ASP A 1 176 ? 19.338 4.303 -16.265 1.00 88.94 176 ASP A O 1
ATOM 1316 N N . TRP A 1 177 ? 17.908 5.898 -15.607 1.00 89.12 177 TRP A N 1
ATOM 1317 C CA . TRP A 1 177 ? 17.061 5.806 -16.787 1.00 89.12 177 TRP A CA 1
ATOM 1318 C C . TRP A 1 177 ? 17.816 6.279 -18.037 1.00 89.12 177 TRP A C 1
ATOM 1320 O O . TRP A 1 177 ? 18.638 7.186 -17.983 1.00 89.12 177 TRP A O 1
ATOM 1330 N N . GLN A 1 178 ? 17.536 5.652 -19.180 1.00 89.69 178 GLN A N 1
ATOM 1331 C CA . GLN A 1 178 ? 18.103 6.043 -20.482 1.00 89.69 178 GLN A CA 1
ATOM 1332 C C . GLN A 1 178 ? 17.128 6.901 -21.296 1.00 89.69 178 GLN A C 1
ATOM 1334 O O . GLN A 1 178 ? 17.519 7.507 -22.286 1.00 89.69 178 GLN A O 1
ATOM 1339 N N . ILE A 1 179 ? 15.861 6.948 -20.878 1.00 86.19 179 ILE A N 1
ATOM 1340 C CA . ILE A 1 179 ? 14.833 7.841 -21.412 1.00 86.19 179 ILE A CA 1
ATOM 1341 C C . ILE A 1 179 ? 14.365 8.718 -20.260 1.00 86.19 179 ILE A C 1
ATOM 1343 O O . ILE A 1 179 ? 14.031 8.199 -19.191 1.00 86.19 179 ILE A O 1
ATOM 1347 N N . ALA A 1 180 ? 14.342 10.031 -20.477 1.00 84.81 180 ALA A N 1
ATOM 1348 C CA . ALA A 1 180 ? 13.940 10.971 -19.447 1.00 84.81 180 ALA A CA 1
ATOM 1349 C C . ALA A 1 180 ? 12.450 10.774 -19.087 1.00 84.81 180 ALA A C 1
ATOM 1351 O O . ALA A 1 180 ? 11.612 10.655 -19.986 1.00 84.81 180 ALA A O 1
ATOM 1352 N N . PRO A 1 181 ? 12.084 10.695 -17.791 1.00 82.31 181 PRO A N 1
ATOM 1353 C CA . PRO A 1 181 ? 10.709 10.415 -17.384 1.00 82.31 181 PRO A CA 1
ATOM 1354 C C . PRO A 1 181 ? 9.687 11.446 -17.869 1.00 82.31 181 PRO A C 1
ATOM 1356 O O . PRO A 1 181 ? 8.536 11.102 -18.088 1.00 82.31 181 PRO A O 1
ATOM 1359 N N . ASP A 1 182 ? 10.085 12.699 -18.038 1.00 79.75 182 ASP A N 1
ATOM 1360 C CA . ASP A 1 182 ? 9.264 13.791 -18.566 1.00 79.75 182 ASP A CA 1
ATOM 1361 C C . ASP A 1 182 ? 9.053 13.715 -20.089 1.00 79.75 182 ASP A C 1
ATOM 1363 O O . ASP A 1 182 ? 8.068 14.239 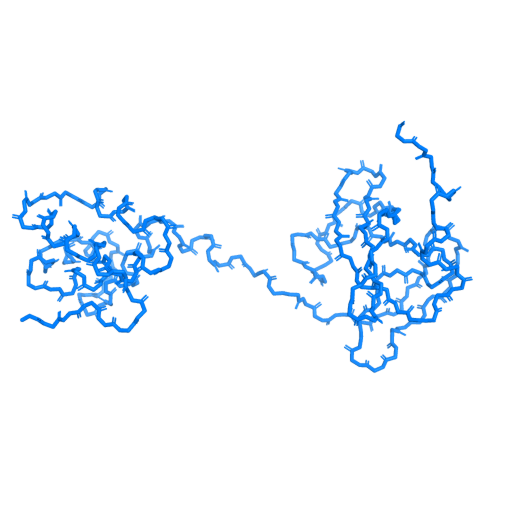-20.601 1.00 79.75 182 ASP A O 1
ATOM 1367 N N . GLN A 1 183 ? 9.897 12.977 -20.812 1.00 75.25 183 GLN A N 1
ATOM 1368 C CA . GLN A 1 183 ? 9.755 12.724 -22.253 1.00 75.25 183 GLN A CA 1
ATOM 1369 C C . GLN A 1 183 ? 8.799 11.563 -22.577 1.00 75.25 183 GLN A C 1
ATOM 1371 O O . GLN A 1 183 ? 8.632 11.173 -23.732 1.00 75.25 183 GLN A O 1
ATOM 1376 N N . LEU A 1 184 ? 8.143 10.994 -21.563 1.00 69.50 184 LEU A N 1
ATOM 1377 C CA . LEU A 1 184 ? 7.296 9.815 -21.711 1.00 69.50 184 LEU A CA 1
ATOM 1378 C C . LEU A 1 184 ? 5.953 10.064 -22.425 1.00 69.50 184 LEU A C 1
ATOM 1380 O O . LEU A 1 184 ? 5.344 9.107 -22.902 1.00 69.50 184 LEU A O 1
ATOM 1384 N N . ALA A 1 185 ? 5.497 11.317 -22.531 1.00 59.28 185 ALA A N 1
ATOM 1385 C CA . ALA A 1 185 ? 4.169 11.674 -23.049 1.00 59.28 185 ALA A CA 1
ATOM 1386 C C . ALA A 1 185 ? 3.894 11.232 -24.507 1.00 59.28 185 ALA A C 1
ATOM 1388 O O . ALA A 1 185 ? 2.734 11.162 -24.901 1.00 59.28 185 ALA A O 1
ATOM 1389 N N . GLY A 1 186 ? 4.929 10.896 -25.288 1.00 57.19 186 GLY A N 1
ATOM 1390 C CA . GLY A 1 186 ? 4.810 10.428 -26.679 1.00 57.19 186 GLY A CA 1
ATOM 1391 C C . GLY A 1 186 ? 5.089 8.936 -26.909 1.00 57.19 186 GLY A C 1
ATOM 1392 O O . GLY A 1 186 ? 5.080 8.493 -28.052 1.00 57.19 186 GLY A O 1
ATOM 1393 N N . LEU A 1 187 ? 5.374 8.148 -25.864 1.00 61.69 187 LEU A N 1
ATOM 1394 C CA . LEU A 1 187 ? 5.837 6.756 -26.012 1.00 61.69 187 LEU A CA 1
ATOM 1395 C C . LEU A 1 187 ? 4.727 5.695 -25.922 1.00 61.69 187 LEU A C 1
ATOM 1397 O O . LEU A 1 187 ? 5.032 4.494 -26.001 1.00 61.69 187 LEU A O 1
ATOM 1401 N N . TRP A 1 188 ? 3.463 6.103 -25.760 1.00 61.88 188 TRP A N 1
ATOM 1402 C CA . TRP A 1 188 ? 2.334 5.195 -25.524 1.00 61.88 188 TRP A CA 1
ATOM 1403 C C . TRP A 1 188 ? 1.120 5.543 -26.383 1.00 61.88 188 TRP A C 1
ATOM 1405 O O . TRP A 1 188 ? 0.898 6.722 -26.659 1.00 61.88 188 TRP A O 1
ATOM 1415 N N . PRO A 1 189 ? 0.309 4.542 -26.770 1.00 50.06 189 PRO A N 1
ATOM 1416 C CA . PRO A 1 189 ? -0.968 4.815 -27.406 1.00 50.06 189 PRO A CA 1
ATOM 1417 C C . PRO A 1 189 ? -1.812 5.689 -26.474 1.00 50.06 189 PRO A C 1
ATOM 1419 O O . PRO A 1 189 ? -2.003 5.364 -25.297 1.00 50.06 189 PRO A O 1
ATOM 1422 N N . SER A 1 190 ? -2.276 6.823 -26.997 1.00 46.88 190 SER A N 1
ATOM 1423 C CA . SER A 1 190 ? -3.328 7.608 -26.362 1.00 46.88 190 SER A CA 1
ATOM 1424 C C . SER A 1 190 ? -4.536 6.698 -26.118 1.00 46.88 190 SER A C 1
ATOM 1426 O O . SER A 1 190 ? -4.785 5.787 -26.909 1.00 46.88 190 SER A O 1
ATOM 1428 N N . LYS A 1 191 ? -5.212 6.902 -24.980 1.00 48.38 191 LYS A N 1
ATOM 1429 C CA . LYS A 1 191 ? -6.456 6.198 -24.640 1.00 48.38 191 LYS A CA 1
ATOM 1430 C C . LYS A 1 191 ? -7.457 6.228 -25.789 1.00 48.38 191 LYS A C 1
ATOM 1432 O O . LYS A 1 191 ? -7.543 7.295 -26.435 1.00 48.38 191 LYS A O 1
#

Sequence (191 aa):
MSGPGKGADPKAFTAALNALQEGQGLESLLNLARPSKAAFRATAAALESPAGAQLRTQLADQLQLSHSTSAEKLLRLASGRAVAAQARSNPIARNESFNCLHCGLPVPPAPGSKIRNHCPRCLRSLHVDGDVPGDRQSNCHGIMDPSAPELSKGSFRVTHRCRRCGHERRNRLYPDWQIAPDQLAGLWPSK

Secondary structure (DSSP, 8-state):
-----TT--HHHHHHHHHHHHTT--HHHHHHHHSS-HHHHHHHHHHHTSGGGHHHHHHHHHHTT--TTS-HHHHHHHHTTHHHHHSS--SPP-----EE-TTT--EEPPPSTT----B-TTT--EE----SSTT----TT--EEEEEEEEEETTEEEEEEEETTT--EEEEE--TT-SS-GGGGGGSS---

pLDDT: mean 88.07, std 11.32, range [46.88, 97.69]

Radius of gyration: 24.59 Å; chains: 1; bounding box: 51×33×63 Å